Protein 9JS5 (pdb70)

Foldseek 3Di:
DVDQDPLNVLVVVCVVVVHDSVVSCCVVVVVVVVQVVQAVVQHWDFDPPGKIKGKDKDAKDDKDWDADPVPRHIDIDHIGHIDIDIDMDGDDCVVPVVD/DDDQDPLNVLVVVCVVVVHDSVVSVVVVVVVVVVCVVCQVVQHWDFDPPGKIKGKDWDDKAAKDWDADPVPRHIDIDHTGHTDIDIDMDGDPSRVPPVD

Radius of gyration: 20.98 Å; Cα contacts (8 Å, |Δi|>4): 347; chains: 2; bounding box: 44×39×64 Å

Solvent-accessible surface area: 12589 Å² total; per-residue (Å²): 174,93,24,14,56,81,86,86,0,6,51,79,0,12,66,92,34,152,46,118,74,64,33,0,57,121,0,1,74,11,3,64,155,26,0,61,74,1,3,114,129,106,20,54,0,32,0,2,0,0,0,49,0,24,27,58,70,35,159,61,108,101,60,154,148,26,122,52,137,99,88,43,95,86,89,112,102,179,62,106,102,113,75,118,18,16,100,27,124,26,32,154,51,0,123,43,3,49,131,208,115,48,12,66,61,96,76,0,20,44,59,0,10,77,84,11,161,41,119,78,59,38,0,51,148,0,1,62,5,2,56,130,27,0,49,81,2,1,106,125,106,42,55,0,34,2,9,12,4,0,46,0,18,32,53,83,31,170,64,123,102,51,180,110,17,110,42,138,94,98,46,94,83,80,90,104,171,63,80,96,104,67,116,20,14,101,27,107,37,38,138,82,0,99,56,4,46,160

Sequence (198 aa):
KPTITKQELYSLVAADTQLNKALIERIFTSQQKIIQNALKHNQEVIIPPGIKFTVVTVKAKPARQGHNPATGEPIQIKAKPEHKAVKIRALKPVHDMLNKPTITKQELYSLVAADTQLNKALIERIFTSQQKIIQNALKHNQEVIIPPGIKFTVVTVKAKPARQGHNPATGEPIQIKAKPEHKAVKIRALKPVHDMLN

B-factor: mean 40.7, std 13.5, range [23.06, 99.51]

InterPro domains:
  IPR000119 Histone-like DNA-binding protein [PF00216] (10-104)
  IPR000119 Histone-like DNA-binding protein [PTHR33175] (8-102)
  IPR000119 Histone-like DNA-binding protein [SM00411] (9-101)
  IPR010992 Integration host factor (IHF)-like DNA-binding domain superfamily [G3DSA:4.10.520.10] (3-104)
  IPR010992 Integration host factor (IHF)-like DNA-binding domain superfamily [SSF47729] (9-104)
  IPR020816 Histone-like DNA-binding protein, conserved site [PS00045] (57-76)

Organism: African swine fever virus (strain Badajoz 1971 Vero-adapted) (NCBI:txid10498)

Structure (mmCIF, N/CA/C/O backbone):
data_9JS5
#
_entry.id   9JS5
#
_cell.length_a   55.648
_cell.length_b   55.648
_cell.length_c   152.345
_cell.angle_alpha   90.000
_cell.angle_beta   90.000
_cell.angle_gamma   120.000
#
_symmetry.space_group_name_H-M   'P 32 2 1'
#
loop_
_entity.id
_entity.type
_entity.pdbx_description
1 polymer 'Viral histone-like protein'
2 non-polymer 1,2-ETHANEDIOL
3 non-polymer 'SULFATE ION'
4 water water
#
loop_
_atom_site.group_PDB
_atom_site.id
_atom_site.type_symbol
_atom_site.label_atom_id
_atom_site.label_alt_id
_atom_site.label_comp_id
_atom_site.label_asym_id
_atom_site.label_entity_id
_atom_site.label_seq_id
_atom_site.pdbx_PDB_ins_code
_atom_site.Cartn_x
_atom_site.Cartn_y
_atom_site.Cartn_z
_atom_site.occupancy
_atom_site.B_iso_or_equiv
_atom_site.auth_seq_id
_atom_site.auth_comp_id
_atom_site.auth_asym_id
_atom_site.auth_atom_id
_atom_site.pdbx_PDB_model_num
ATOM 1 N N . LYS A 1 6 ? 2.84265 -8.21954 2.65984 1.000 89.59939 12 LYS A N 1
ATOM 2 C CA . LYS A 1 6 ? 2.58435 -7.58433 1.36700 1.000 88.78667 12 LYS A CA 1
ATOM 3 C C . LYS A 1 6 ? 3.89896 -7.29521 0.64729 1.000 95.23904 12 LYS A C 1
ATOM 4 O O . LYS A 1 6 ? 4.92636 -7.09872 1.30073 1.000 98.10472 12 LYS A O 1
ATOM 10 N N . PRO A 1 7 ? 3.86780 -7.28344 -0.68832 1.000 56.20618 13 PRO A N 1
ATOM 11 C CA . PRO A 1 7 ? 5.09185 -6.98931 -1.44950 1.000 63.84299 13 PRO A CA 1
ATOM 12 C C . PRO A 1 7 ? 5.81226 -5.70164 -1.06599 1.000 69.76487 13 PRO A C 1
ATOM 13 O O . PRO A 1 7 ? 7.03869 -5.64572 -1.24059 1.000 67.80873 13 PRO A O 1
ATOM 17 N N . THR A 1 8 ? 5.12862 -4.66649 -0.56578 1.000 49.27703 14 THR A N 1
ATOM 18 C CA . THR A 1 8 ? 5.78556 -3.39252 -0.26750 1.000 36.05218 14 THR A CA 1
ATOM 19 C C . THR A 1 8 ? 5.53241 -2.94839 1.16473 1.000 35.39097 14 THR A C 1
ATOM 20 O O . THR A 1 8 ? 4.38059 -2.78019 1.57760 1.000 38.95915 14 THR A O 1
ATOM 24 N N . ILE A 1 9 ? 6.61160 -2.71724 1.90518 1.000 32.05477 15 ILE A N 1
ATOM 25 C CA . ILE A 1 9 ? 6.53236 -2.13061 3.23739 1.000 30.20691 15 ILE A CA 1
ATOM 26 C C . ILE A 1 9 ? 6.54006 -0.61534 3.07979 1.000 37.54164 15 ILE A C 1
ATOM 27 O O . ILE A 1 9 ? 7.53899 -0.03752 2.64907 1.000 30.61387 15 ILE A O 1
ATOM 32 N N . THR A 1 10 ? 5.41322 0.02067 3.40170 1.000 29.28673 16 THR A N 1
ATOM 33 C CA . THR A 1 10 ? 5.32421 1.47277 3.34326 1.000 26.87776 16 THR A CA 1
ATOM 34 C C . THR A 1 10 ? 6.10138 2.09254 4.49776 1.000 28.80979 16 THR A C 1
ATOM 35 O O . THR A 1 10 ? 6.45245 1.42586 5.47709 1.000 29.91587 16 THR A O 1
ATOM 39 N N . LYS A 1 11 ? 6.35616 3.40340 4.38344 1.000 30.86555 17 LYS A N 1
ATOM 40 C CA . LYS A 1 11 ? 6.97994 4.11877 5.49353 1.000 26.21123 17 LYS A CA 1
ATOM 41 C C . LYS A 1 11 ? 6.22221 3.90982 6.79574 1.000 25.68346 17 LYS A C 1
ATOM 42 O O . LYS A 1 11 ? 6.82708 3.60335 7.82320 1.000 29.63302 17 LYS A O 1
ATOM 48 N N . GLN A 1 12 ? 4.89079 4.06397 6.77592 1.000 30.65475 18 GLN A N 1
ATOM 49 C CA . GLN A 1 12 ? 4.11939 3.88311 7.99912 1.000 29.55450 18 GLN A CA 1
ATOM 50 C C . GLN A 1 12 ? 4.23775 2.46561 8.51569 1.000 30.12984 18 GLN A C 1
ATOM 51 O O . GLN A 1 12 ? 4.29776 2.24255 9.72878 1.000 30.65309 18 GLN A O 1
ATOM 57 N N . GLU A 1 13 ? 4.24481 1.48755 7.61020 1.000 31.44601 19 GLU A N 1
ATOM 58 C CA . GLU A 1 13 ? 4.38430 0.10946 8.06003 1.000 29.27799 19 GLU A CA 1
ATOM 59 C C . GLU A 1 13 ? 5.75567 -0.11353 8.67251 1.000 31.14997 19 GLU A C 1
ATOM 60 O O . GLU A 1 13 ? 5.88105 -0.81874 9.68486 1.000 28.83647 19 GLU A O 1
ATOM 66 N N . LEU A 1 14 ? 6.78995 0.50723 8.08272 1.000 27.21439 20 LEU A N 1
ATOM 67 C CA . LEU A 1 14 ? 8.13462 0.43950 8.64733 1.000 27.84429 20 LEU A CA 1
ATOM 68 C C . LEU A 1 14 ? 8.18183 1.02738 10.05652 1.000 28.42616 20 LEU A C 1
ATOM 69 O O . LEU A 1 14 ? 8.78362 0.44180 10.95334 1.000 26.76310 20 LEU A O 1
ATOM 74 N N . TYR A 1 15 ? 7.53478 2.17830 10.27975 1.000 26.92926 21 TYR A N 1
ATOM 75 C CA . TYR A 1 15 ? 7.55017 2.76165 11.61857 1.000 29.24707 21 TYR A CA 1
ATOM 76 C C . TYR A 1 15 ? 6.94977 1.80976 12.64088 1.000 35.88479 21 TYR A C 1
ATOM 77 O O . TYR A 1 15 ? 7.47742 1.67781 13.74962 1.000 29.78478 21 TYR A O 1
ATOM 86 N N . SER A 1 16 ? 5.85082 1.12544 12.28567 1.000 29.74594 22 SER A N 1
ATOM 87 C CA . SER A 1 16 ? 5.26284 0.16722 13.21926 1.000 28.44964 22 SER A CA 1
ATOM 88 C C . SER A 1 16 ? 6.18726 -1.01334 13.48212 1.000 30.23813 22 SER A C 1
ATOM 89 O O . SER A 1 16 ? 6.27010 -1.50026 14.62033 1.000 31.03032 22 SER A O 1
ATOM 92 N N . LEU A 1 17 ? 6.87566 -1.49987 12.44543 1.000 29.39950 23 LEU A N 1
ATOM 93 C CA . LEU A 1 17 ? 7.78466 -2.62785 12.62543 1.000 27.73125 23 LEU A CA 1
ATOM 94 C C . LEU A 1 17 ? 8.95003 -2.24946 13.53448 1.000 26.23022 23 LEU A C 1
ATOM 95 O O . LEU A 1 17 ? 9.31046 -3.01270 14.44600 1.000 30.65933 23 LEU A O 1
ATOM 100 N N . VAL A 1 18 ? 9.53694 -1.06515 13.30949 1.000 28.35514 24 VAL A N 1
ATOM 101 C CA . VAL A 1 18 ? 10.62843 -0.59110 14.16511 1.000 24.19249 24 VAL A CA 1
ATOM 102 C C . VAL A 1 18 ? 10.14124 -0.37318 15.59410 1.000 27.79348 24 VAL A C 1
ATOM 103 O O . VAL A 1 18 ? 10.82807 -0.72958 16.55879 1.000 26.98134 24 VAL A O 1
ATOM 107 N N . ALA A 1 19 ? 8.95352 0.22243 15.74852 1.000 28.70832 25 ALA A N 1
ATOM 108 C CA . ALA A 1 19 ? 8.38212 0.42385 17.07664 1.000 26.91369 25 ALA A CA 1
ATOM 109 C C . ALA A 1 19 ? 8.25816 -0.88948 17.83855 1.000 29.93282 25 ALA A C 1
ATOM 110 O O . ALA A 1 19 ? 8.61415 -0.96307 19.01718 1.000 28.18434 25 ALA A O 1
ATOM 112 N N . ALA A 1 20 ? 7.74531 -1.93647 17.18925 1.000 28.37199 26 ALA A N 1
ATOM 113 C CA . ALA A 1 20 ? 7.61078 -3.21953 17.86690 1.000 35.55998 26 ALA A CA 1
ATOM 114 C C . ALA A 1 20 ? 8.97410 -3.79346 18.21492 1.000 30.91824 26 ALA A C 1
ATOM 115 O O . ALA A 1 20 ? 9.19463 -4.24726 19.34595 1.000 32.36020 26 ALA A O 1
ATOM 117 N N . ASP A 1 21 ? 9.90061 -3.77143 17.24851 1.000 28.88189 27 ASP A N 1
ATOM 118 C CA . ASP A 1 21 ? 11.21531 -4.36707 17.45395 1.000 30.06002 27 ASP A CA 1
ATOM 119 C C . ASP A 1 21 ? 11.95886 -3.69633 18.59996 1.000 31.43502 27 ASP A C 1
ATOM 120 O O . ASP A 1 21 ? 12.62684 -4.37346 19.39388 1.000 32.58165 27 ASP A O 1
ATOM 125 N N . THR A 1 22 ? 11.86895 -2.36552 18.69415 1.000 27.50123 28 THR A N 1
ATOM 126 C CA . THR A 1 22 ? 12.61310 -1.60615 19.68475 1.000 30.38902 28 THR A CA 1
ATOM 127 C C . THR A 1 22 ? 11.84309 -1.37012 20.97446 1.000 35.27742 28 THR A C 1
ATOM 128 O O . THR A 1 22 ? 12.43406 -0.86113 21.93590 1.000 28.47660 28 THR A O 1
ATOM 132 N N . GLN A 1 23 ? 10.55967 -1.73299 21.02074 1.000 28.57648 29 GLN A N 1
ATOM 133 C CA . GLN A 1 23 ? 9.68338 -1.48113 22.17364 1.000 32.33900 29 GLN A CA 1
ATOM 134 C C . GLN A 1 23 ? 9.64912 0.00647 22.50980 1.000 36.76041 29 GLN A C 1
ATOM 135 O O . GLN A 1 23 ? 9.82118 0.41754 23.65866 1.000 30.94946 29 GLN A O 1
ATOM 141 N N . LEU A 1 24 ? 9.39053 0.80805 21.48208 1.000 27.97627 30 LEU A N 1
ATOM 142 C CA . LEU A 1 24 ? 9.28942 2.26025 21.59824 1.000 27.42235 30 LEU A CA 1
ATOM 143 C C . LEU A 1 24 ? 7.99236 2.72832 20.95920 1.000 28.79028 30 LEU A C 1
ATOM 144 O O . LEU A 1 24 ? 7.43672 2.06038 20.08829 1.000 31.27583 30 LEU A O 1
ATOM 149 N N . ASN A 1 25 ? 7.51407 3.89571 21.39339 1.000 29.92994 31 ASN A N 1
ATOM 150 C CA . ASN A 1 25 ? 6.30241 4.44574 20.78361 1.000 36.27803 31 ASN A CA 1
ATOM 151 C C . ASN A 1 25 ? 6.52011 4.73267 19.29384 1.000 27.75426 31 ASN A C 1
ATOM 152 O O . ASN A 1 25 ? 7.55366 5.27492 18.89508 1.000 31.43301 31 ASN A O 1
ATOM 157 N N . LYS A 1 26 ? 5.50086 4.44056 18.47688 1.000 34.94638 32 LYS A N 1
ATOM 158 C CA . LYS A 1 26 ? 5.60760 4.71536 17.04484 1.000 29.49956 32 LYS A CA 1
ATOM 159 C C . LYS A 1 26 ? 5.81240 6.20878 16.76886 1.000 33.69192 32 LYS A C 1
ATOM 160 O O . LYS A 1 26 ? 6.59569 6.57965 15.89260 1.000 33.87928 32 LYS A O 1
ATOM 166 N N . ALA A 1 27 ? 5.12051 7.08468 17.50388 1.000 34.54935 33 ALA A N 1
ATOM 167 C CA . ALA A 1 27 ? 5.32069 8.52205 17.30223 1.000 31.58554 33 ALA A CA 1
ATOM 168 C C . ALA A 1 27 ? 6.78490 8.91208 17.46539 1.000 30.47582 33 ALA A C 1
ATOM 169 O O . ALA A 1 27 ? 7.29981 9.75496 16.71985 1.000 31.40156 33 ALA A O 1
ATOM 171 N N . LEU A 1 28 ? 7.47392 8.31696 18.44178 1.000 29.07455 34 LEU A N 1
ATOM 172 C CA . LEU A 1 28 ? 8.89414 8.61662 18.62318 1.000 28.81000 34 LEU A CA 1
ATOM 173 C C . LEU A 1 28 ? 9.72140 8.11417 17.44607 1.000 32.22443 34 LEU A C 1
ATOM 174 O O . LEU A 1 28 ? 10.60695 8.82093 16.94891 1.000 29.65205 34 LEU A O 1
ATOM 179 N N . ILE A 1 29 ? 9.45134 6.89101 16.99607 1.000 30.74479 35 ILE A N 1
ATOM 180 C CA . ILE A 1 29 ? 10.14580 6.33733 15.83915 1.000 26.67608 35 ILE A CA 1
ATOM 181 C C . ILE A 1 29 ? 9.95921 7.24547 14.62612 1.000 27.45421 35 ILE A C 1
ATOM 182 O O . ILE A 1 29 ? 10.92264 7.64433 13.95923 1.000 28.62792 35 ILE A O 1
ATOM 187 N N . GLU A 1 30 ? 8.71045 7.58277 14.32264 1.000 31.92485 36 GLU A N 1
ATOM 188 C CA . GLU A 1 30 ? 8.42173 8.52099 13.24077 1.000 33.05125 36 GLU A CA 1
ATOM 189 C C . GLU A 1 30 ? 9.21695 9.80683 13.37790 1.000 35.43491 36 GLU A C 1
ATOM 190 O O . GLU A 1 30 ? 9.80922 10.28811 12.40611 1.000 34.61441 36 GLU A O 1
ATOM 196 N N . ARG A 1 31 ? 9.20558 10.40178 14.57236 1.000 36.35812 37 ARG A N 1
ATOM 197 C CA . ARG A 1 31 ? 9.93004 11.64701 14.79050 1.000 29.81191 37 ARG A CA 1
ATOM 198 C C . ARG A 1 31 ? 11.40342 11.47939 14.44703 1.000 34.92065 37 ARG A C 1
ATOM 199 O O . ARG A 1 31 ? 12.00223 12.34242 13.78698 1.000 35.62178 37 ARG A O 1
ATOM 207 N N . ILE A 1 32 ? 11.99491 10.35395 14.85500 1.000 26.79928 38 ILE A N 1
ATOM 208 C CA . ILE A 1 32 ? 13.42370 10.13724 14.64837 1.000 28.27335 38 ILE A CA 1
ATOM 209 C C . ILE A 1 32 ? 13.74104 10.02907 13.16257 1.000 32.62989 38 ILE A C 1
ATOM 210 O O . ILE A 1 32 ? 14.57709 10.77236 12.62978 1.000 32.59455 38 ILE A O 1
ATOM 215 N N . PHE A 1 33 ? 13.10654 9.07458 12.47480 1.000 36.61228 39 PHE A N 1
ATOM 216 C CA . PHE A 1 33 ? 13.42882 8.88844 11.06308 1.000 36.21004 39 PHE A CA 1
ATOM 217 C C . PHE A 1 33 ? 13.07895 10.12567 10.25096 1.000 30.77148 39 PHE A C 1
ATOM 218 O O . PHE A 1 33 ? 13.74034 10.40794 9.24733 1.000 36.73520 39 PHE A O 1
ATOM 226 N N . THR A 1 34 ? 12.07561 10.89001 10.69934 1.000 33.44506 40 THR A N 1
ATOM 227 C CA . THR A 1 34 ? 11.62799 12.09134 10.00595 1.000 36.10584 40 THR A CA 1
ATOM 228 C C . THR A 1 34 ? 12.54677 13.28683 10.23344 1.000 63.71602 40 THR A C 1
ATOM 229 O O . THR A 1 34 ? 12.66184 14.15183 9.35193 1.000 43.79092 40 THR A O 1
ATOM 233 N N . SER A 1 35 ? 13.18924 13.36885 11.40627 1.000 37.99207 41 SER A N 1
ATOM 234 C CA . SER A 1 35 ? 14.11786 14.45718 11.68590 1.000 29.28112 41 SER A CA 1
ATOM 235 C C . SER A 1 35 ? 15.30156 14.46308 10.72268 1.000 29.10947 41 SER A C 1
ATOM 236 O O . SER A 1 35 ? 16.03521 15.46698 10.63195 1.000 29.69766 41 SER A O 1
ATOM 239 N N . GLN A 1 36 ? 15.51780 13.35392 10.01491 1.000 29.15787 42 GLN A N 1
ATOM 240 C CA . GLN A 1 36 ? 16.60252 13.27146 9.04850 1.000 30.78229 42 GLN A CA 1
ATOM 241 C C . GLN A 1 36 ? 16.37937 14.21694 7.88769 1.000 30.14901 42 GLN A C 1
ATOM 242 O O . GLN A 1 36 ? 17.34215 14.76550 7.34466 1.000 30.23804 42 GLN A O 1
ATOM 248 N N . GLN A 1 37 ? 15.11718 14.38771 7.46395 1.000 28.09446 43 GLN A N 1
ATOM 249 C CA . GLN A 1 37 ? 14.83909 15.18736 6.28244 1.000 30.54209 43 GLN A CA 1
ATOM 250 C C . GLN A 1 37 ? 15.39969 16.59021 6.44333 1.000 35.75019 43 GLN A C 1
ATOM 251 O O . GLN A 1 37 ? 16.04403 17.12298 5.52956 1.000 34.19517 43 GLN A O 1
ATOM 257 N N . LYS A 1 38 ? 15.17573 17.19925 7.60948 1.000 29.94144 44 LYS A N 1
ATOM 258 C CA . LYS A 1 38 ? 15.60364 18.58091 7.79900 1.000 39.52283 44 LYS A CA 1
ATOM 259 C C . LYS A 1 38 ? 17.11597 18.68668 7.70703 1.000 33.83299 44 LYS A C 1
ATOM 260 O O . LYS A 1 38 ? 17.64887 19.60684 7.07555 1.000 33.65681 44 LYS A O 1
ATOM 266 N N . ILE A 1 39 ? 17.81798 17.74029 8.32447 1.000 31.06697 45 ILE A N 1
ATOM 267 C CA . ILE A 1 39 ? 19.27345 17.73119 8.28446 1.000 31.71385 45 ILE A CA 1
ATOM 268 C C . ILE A 1 39 ? 19.76225 17.58841 6.85633 1.000 32.56100 45 ILE A C 1
ATOM 269 O O . ILE A 1 39 ? 20.68225 18.30223 6.42280 1.000 35.36941 45 ILE A O 1
ATOM 274 N N . ILE A 1 40 ? 19.15781 16.66613 6.10031 1.000 26.46425 46 ILE A N 1
ATOM 275 C CA . ILE A 1 40 ? 19.60675 16.41391 4.73188 1.000 29.54627 46 ILE A CA 1
ATOM 276 C C . ILE A 1 40 ? 19.30318 17.59720 3.83093 1.000 29.46003 46 ILE A C 1
ATOM 277 O O . ILE A 1 40 ? 20.16302 18.04421 3.06307 1.000 31.36024 46 ILE A O 1
ATOM 282 N N . GLN A 1 41 ? 18.06263 18.09701 3.87281 1.000 28.47324 47 GLN A N 1
ATOM 283 C CA . GLN A 1 41 ? 17.70988 19.18585 2.96498 1.000 29.63072 47 GLN A CA 1
ATOM 284 C C . GLN A 1 41 ? 18.54674 20.42543 3.24928 1.000 43.11917 47 GLN A C 1
ATOM 285 O O . GLN A 1 41 ? 19.09186 21.03990 2.31732 1.000 37.93401 47 GLN A O 1
ATOM 291 N N . ASN A 1 42 ? 18.66897 20.79934 4.53193 1.000 37.06088 48 ASN A N 1
ATOM 292 C CA . ASN A 1 42 ? 19.51705 21.93336 4.89393 1.000 40.72937 48 ASN A CA 1
ATOM 293 C C . ASN A 1 42 ? 20.95091 21.75237 4.41382 1.000 34.28739 48 ASN A C 1
ATOM 294 O O . ASN A 1 42 ? 21.56723 22.69888 3.92379 1.000 36.40830 48 ASN A O 1
ATOM 299 N N . ALA A 1 43 ? 21.51868 20.55470 4.58941 1.000 34.95024 49 ALA A N 1
ATOM 300 C CA . ALA A 1 43 ? 22.90104 20.33953 4.17401 1.000 30.51341 49 ALA A CA 1
ATOM 301 C C . ALA A 1 43 ? 23.05572 20.46580 2.66248 1.000 36.67539 49 ALA A C 1
ATOM 302 O O . ALA A 1 43 ? 23.98149 21.13683 2.17500 1.000 36.68102 49 ALA A O 1
ATOM 304 N N . LEU A 1 44 ? 22.15328 19.84134 1.90073 1.000 28.28625 50 LEU A N 1
ATOM 305 C CA . LEU A 1 44 ? 22.31122 19.83380 0.45021 1.000 31.61566 50 LEU A CA 1
ATOM 306 C C . LEU A 1 44 ? 22.14537 21.22533 -0.13722 1.000 50.02879 50 LEU A C 1
ATOM 307 O O . LEU A 1 44 ? 22.73291 21.52805 -1.18039 1.000 35.86489 50 LEU A O 1
ATOM 312 N N . LYS A 1 45 ? 21.33061 22.06427 0.49334 1.000 36.88152 51 LYS A N 1
ATOM 313 C CA . LYS A 1 45 ? 21.15625 23.43046 0.01481 1.000 33.28491 51 LYS A CA 1
ATOM 314 C C . LYS A 1 45 ? 22.42409 24.24848 0.15690 1.000 40.13263 51 LYS A C 1
ATOM 315 O O . LYS A 1 45 ? 22.56930 25.27627 -0.52094 1.000 43.49383 51 LYS A O 1
ATOM 321 N N . HIS A 1 46 ? 23.33838 23.82683 1.02969 1.000 39.70065 52 HIS A N 1
ATOM 322 C CA . HIS A 1 46 ? 24.64065 24.46012 1.19486 1.000 51.34025 52 HIS A CA 1
ATOM 323 C C . HIS A 1 46 ? 25.75851 23.65890 0.53665 1.000 43.93908 52 HIS A C 1
ATOM 324 O O . HIS A 1 46 ? 26.93200 23.86776 0.86684 1.000 49.51829 52 HIS A O 1
ATOM 331 N N . ASN A 1 47 ? 25.41269 22.75966 -0.39577 1.000 36.23349 53 ASN A N 1
ATOM 332 C CA . ASN A 1 47 ? 26.36727 21.85692 -1.05507 1.000 34.65002 53 ASN A CA 1
ATOM 333 C C . ASN A 1 47 ? 27.19814 21.07977 -0.04336 1.000 43.36703 53 ASN A C 1
ATOM 334 O O . ASN A 1 47 ? 28.40547 20.87158 -0.21096 1.000 38.22926 53 ASN A O 1
ATOM 339 N N . GLN A 1 48 ? 26.53709 20.62320 1.01049 1.000 37.50368 54 GLN A N 1
ATOM 340 C CA . GLN A 1 48 ? 27.14020 19.73801 1.99838 1.000 32.64288 54 GLN A CA 1
ATOM 341 C C . GLN A 1 48 ? 26.53287 18.35429 1.81870 1.000 32.04373 54 GLN A C 1
ATOM 342 O O . GLN A 1 48 ? 25.31007 18.19974 1.90385 1.000 32.16442 54 GLN A O 1
ATOM 348 N N . GLU A 1 49 ? 27.37999 17.36104 1.56220 1.000 30.49072 55 GLU A N 1
ATOM 349 C CA . GLU A 1 49 ? 26.90622 15.99634 1.37133 1.000 30.43414 55 GLU A CA 1
ATOM 350 C C . GLU A 1 49 ? 26.54650 15.36305 2.71197 1.000 32.45153 55 GLU A C 1
ATOM 351 O O . GLU A 1 49 ? 26.96693 15.82680 3.78087 1.000 30.57918 55 GLU A O 1
ATOM 357 N N . VAL A 1 50 ? 25.76571 14.28030 2.64669 1.000 26.81023 56 VAL A N 1
ATOM 358 C CA . VAL A 1 50 ? 25.20521 13.62860 3.83114 1.000 25.03317 56 VAL A CA 1
ATOM 359 C C . VAL A 1 50 ? 25.17733 12.12344 3.61227 1.000 24.83090 56 VAL A C 1
ATOM 360 O O . VAL A 1 50 ? 24.70530 11.65338 2.57511 1.000 30.59539 56 VAL A O 1
ATOM 364 N N . ILE A 1 51 ? 25.63061 11.36959 4.61277 1.000 24.31078 57 ILE A N 1
ATOM 365 C CA . ILE A 1 51 ? 25.51702 9.90379 4.64572 1.000 24.85004 57 ILE A CA 1
ATOM 366 C C . ILE A 1 51 ? 24.53459 9.52633 5.74868 1.000 27.83296 57 ILE A C 1
ATOM 367 O O . ILE A 1 51 ? 24.68937 9.95563 6.89775 1.000 29.21088 57 ILE A O 1
ATOM 372 N N . ILE A 1 52 ? 23.50952 8.74694 5.40476 1.000 26.08878 58 ILE A N 1
ATOM 373 C CA . ILE A 1 52 ? 22.52662 8.34342 6.41606 1.000 23.58318 58 ILE A CA 1
ATOM 374 C C . ILE A 1 52 ? 22.48722 6.82172 6.48358 1.000 28.11430 58 ILE A C 1
ATOM 375 O O . ILE A 1 52 ? 22.81946 6.15119 5.49391 1.000 29.96208 58 ILE A O 1
ATOM 380 N N . PRO A 1 53 ? 22.13602 6.23271 7.62764 1.000 28.67375 59 PRO A N 1
ATOM 381 C CA . PRO A 1 53 ? 21.85189 4.80370 7.64143 1.000 28.78047 59 PRO A CA 1
ATOM 382 C C . PRO A 1 53 ? 20.69054 4.50768 6.71635 1.000 27.25704 59 PRO A C 1
ATOM 383 O O . PRO A 1 53 ? 19.79987 5.35648 6.53161 1.000 33.29561 59 PRO A O 1
ATOM 387 N N . PRO A 1 54 ? 20.61679 3.29852 6.15896 1.000 30.36963 60 PRO A N 1
ATOM 388 C CA . PRO A 1 54 ? 21.50527 2.14443 6.37738 1.000 32.64989 60 PRO A CA 1
ATOM 389 C C . PRO A 1 54 ? 22.76627 2.19669 5.52083 1.000 45.50829 60 PRO A C 1
ATOM 390 O O . PRO A 1 54 ? 23.50383 1.21233 5.43723 1.000 39.40996 60 PRO A O 1
ATOM 394 N N . GLY A 1 55 ? 23.04741 3.34134 4.90200 1.000 30.15279 61 GLY A N 1
ATOM 395 C CA . GLY A 1 55 ? 24.26186 3.51349 4.11152 1.000 26.59750 61 GLY A CA 1
ATOM 396 C C . GLY A 1 55 ? 23.94301 4.07451 2.74669 1.000 30.21691 61 GLY A C 1
ATOM 397 O O . GLY A 1 55 ? 24.06371 3.38797 1.72759 1.000 35.94943 61 GLY A O 1
ATOM 398 N N . ILE A 1 56 ? 23.50146 5.33188 2.72487 1.000 29.25101 62 ILE A N 1
ATOM 399 C CA . ILE A 1 56 ? 23.10218 6.02348 1.50799 1.000 26.00013 62 ILE A CA 1
ATOM 400 C C . ILE A 1 56 ? 23.77182 7.38487 1.52397 1.000 29.42712 62 ILE A C 1
ATOM 401 O O . ILE A 1 56 ? 23.69958 8.09930 2.53623 1.000 29.15394 62 ILE A O 1
ATOM 406 N N . LYS A 1 57 ? 24.42760 7.74350 0.42639 1.000 25.13575 63 LYS A N 1
ATOM 407 C CA . LYS A 1 57 ? 25.09417 9.03997 0.34472 1.000 24.16593 63 LYS A CA 1
ATOM 408 C C . LYS A 1 57 ? 24.32737 9.98718 -0.56493 1.000 34.14095 63 LYS A C 1
ATOM 409 O O . LYS A 1 57 ? 24.07488 9.65969 -1.73147 1.000 27.02650 63 LYS A O 1
ATOM 415 N N . PHE A 1 58 ? 23.99474 11.16891 -0.03401 1.000 26.82763 64 PHE A N 1
ATOM 416 C CA . PHE A 1 58 ? 23.35145 12.24074 -0.78200 1.000 26.13971 64 PHE A CA 1
ATOM 417 C C . PHE A 1 58 ? 24.41396 13.23277 -1.24068 1.000 29.79252 64 PHE A C 1
ATOM 418 O O . PHE A 1 58 ? 25.18804 13.73699 -0.41492 1.000 32.85909 64 PHE A O 1
ATOM 426 N N . THR A 1 59 ? 24.44043 13.53450 -2.53756 1.000 28.49559 65 THR A N 1
ATOM 427 C CA . THR A 1 59 ? 25.30497 14.57367 -3.07660 1.000 29.87291 65 THR A CA 1
ATOM 428 C C . THR A 1 59 ? 24.50368 15.47951 -4.00009 1.000 32.95304 65 THR A C 1
ATOM 429 O O . THR A 1 59 ? 23.34770 15.20769 -4.34029 1.000 30.96992 65 THR A O 1
ATOM 433 N N . VAL A 1 60 ? 25.13753 16.58452 -4.39071 1.000 34.24321 66 VAL A N 1
ATOM 434 C CA . VAL A 1 60 ? 24.56245 17.54922 -5.32284 1.000 30.89620 66 VAL A CA 1
ATOM 435 C C . VAL A 1 60 ? 25.37965 17.52207 -6.60264 1.000 38.00547 66 VAL A C 1
ATOM 436 O O . VAL A 1 60 ? 26.61726 17.60859 -6.56362 1.000 35.50196 66 VAL A O 1
ATOM 440 N N . VAL A 1 61 ? 24.69488 17.42110 -7.73254 1.000 28.43057 67 VAL A N 1
ATOM 441 C CA . VAL A 1 61 ? 25.37721 17.39313 -9.01959 1.000 35.18086 67 VAL A CA 1
ATOM 442 C C . VAL A 1 61 ? 24.82218 18.50295 -9.88908 1.000 37.78700 67 VAL A C 1
ATOM 443 O O . VAL A 1 61 ? 23.68623 18.95431 -9.70183 1.000 38.86136 67 VAL A O 1
ATOM 447 N N . THR A 1 62 ? 25.63665 18.93644 -10.85322 1.000 36.59436 68 THR A N 1
ATOM 448 C CA . THR A 1 62 ? 25.22428 19.95243 -11.81135 1.000 35.30689 68 THR A CA 1
ATOM 449 C C . THR A 1 62 ? 24.68090 19.25859 -13.05109 1.000 57.22562 68 THR A C 1
ATOM 450 O O . THR A 1 62 ? 25.33526 18.36399 -13.59917 1.000 45.50903 68 THR A O 1
ATOM 454 N N . VAL A 1 63 ? 23.47417 19.64323 -13.46136 1.000 36.27738 69 VAL A N 1
ATOM 455 C CA . VAL A 1 63 ? 22.87479 19.18310 -14.70763 1.000 45.74713 69 VAL A CA 1
ATOM 456 C C . VAL A 1 63 ? 23.13088 20.24988 -15.75817 1.000 37.45207 69 VAL A C 1
ATOM 457 O O . VAL A 1 63 ? 22.77394 21.41698 -15.55576 1.000 38.48059 69 VAL A O 1
ATOM 461 N N . LYS A 1 64 ? 23.74060 19.86236 -16.87621 1.000 45.46897 70 LYS A N 1
ATOM 462 C CA . LYS A 1 64 ? 24.03847 20.84238 -17.90732 1.000 47.34373 70 LYS A CA 1
ATOM 463 C C . LYS A 1 64 ? 22.75948 21.32279 -18.58689 1.000 62.24998 70 LYS A C 1
ATOM 464 O O . LYS A 1 64 ? 21.74980 20.60744 -18.65780 1.000 43.56072 70 LYS A O 1
ATOM 470 N N . ALA A 1 65 ? 22.80738 22.56396 -19.07327 1.000 43.74874 71 ALA A N 1
ATOM 471 C CA . ALA A 1 65 ? 21.64278 23.15777 -19.71030 1.000 46.61996 71 ALA A CA 1
ATOM 472 C C . ALA A 1 65 ? 21.30472 22.39979 -20.98229 1.000 51.44266 71 ALA A C 1
ATOM 473 O O . ALA A 1 65 ? 22.17473 21.83240 -21.65292 1.000 45.36272 71 ALA A O 1
ATOM 475 N N . LYS A 1 66 ? 20.01813 22.37860 -21.29278 1.000 41.97198 72 LYS A N 1
ATOM 476 C CA . LYS A 1 66 ? 19.51208 21.78198 -22.50633 1.000 43.30489 72 LYS A CA 1
ATOM 477 C C . LYS A 1 66 ? 18.90904 22.89565 -23.33907 1.000 40.07715 72 LYS A C 1
ATOM 478 O O . LYS A 1 66 ? 18.00254 23.59716 -22.86707 1.000 44.23585 72 LYS A O 1
ATOM 484 N N . PRO A 1 67 ? 19.38828 23.12193 -24.55202 1.000 46.17993 73 PRO A N 1
ATOM 485 C CA . PRO A 1 67 ? 18.88876 24.25170 -25.32909 1.000 43.96311 73 PRO A CA 1
ATOM 486 C C . PRO A 1 67 ? 17.46978 24.02301 -25.82266 1.000 55.96157 73 PRO A C 1
ATOM 487 O O . PRO A 1 67 ? 16.99139 22.89045 -25.93414 1.000 34.86835 73 PRO A O 1
ATOM 491 N N . ALA A 1 68 ? 16.79363 25.13147 -26.11031 1.000 37.53683 74 ALA A N 1
ATOM 492 C CA . ALA A 1 68 ? 15.49601 25.07206 -26.76186 1.000 38.89926 74 ALA A CA 1
ATOM 493 C C . ALA A 1 68 ? 15.61731 24.37548 -28.11286 1.000 40.68656 74 ALA A C 1
ATOM 494 O O . ALA A 1 68 ? 16.65422 24.44021 -28.77752 1.000 39.37543 74 ALA A O 1
ATOM 496 N N . ARG A 1 69 ? 14.54933 23.68564 -28.51725 1.000 35.48019 75 ARG A N 1
ATOM 497 C CA . ARG A 1 69 ? 14.49911 23.05529 -29.82750 1.000 32.20381 75 ARG A CA 1
ATOM 498 C C . ARG A 1 69 ? 13.15850 23.31544 -30.48624 1.000 31.69450 75 ARG A C 1
ATOM 499 O O . ARG A 1 69 ? 12.13859 23.48124 -29.81364 1.000 38.38826 75 ARG A O 1
ATOM 507 N N . GLN A 1 70 ? 13.17488 23.31726 -31.81300 1.000 36.54851 76 GLN A N 1
ATOM 508 C CA . GLN A 1 70 ? 11.97505 23.39127 -32.62715 1.000 34.00130 76 GLN A CA 1
ATOM 509 C C . GLN A 1 70 ? 11.90381 22.12516 -33.46474 1.000 52.40251 76 GLN A C 1
ATOM 510 O O . GLN A 1 70 ? 12.92853 21.63041 -33.95296 1.000 42.49170 76 GLN A O 1
ATOM 516 N N . GLY A 1 71 ? 10.70232 21.59125 -33.61418 1.000 51.02544 77 GLY A N 1
ATOM 517 C CA . GLY A 1 71 ? 10.51220 20.46661 -34.50365 1.000 45.38262 77 GLY A CA 1
ATOM 518 C C . GLY A 1 71 ? 9.15322 20.52669 -35.15993 1.000 39.16307 77 GLY A C 1
ATOM 519 O O . GLY A 1 71 ? 8.53412 21.59553 -35.22625 1.000 38.54029 77 GLY A O 1
ATOM 520 N N . HIS A 1 72 ? 8.69132 19.38845 -35.66769 1.000 35.09447 78 HIS A N 1
ATOM 521 C CA . HIS A 1 72 ? 7.40677 19.30108 -36.34862 1.000 32.71330 78 HIS A CA 1
ATOM 522 C C . HIS A 1 72 ? 6.75721 17.96874 -36.03242 1.000 42.55109 78 HIS A C 1
ATOM 523 O O . HIS A 1 72 ? 7.43060 16.93964 -35.96179 1.000 36.41283 78 HIS A O 1
ATOM 530 N N . ASN A 1 73 ? 5.45127 17.99883 -35.83210 1.000 33.42261 79 ASN A N 1
ATOM 531 C CA . ASN A 1 73 ? 4.66952 16.77803 -35.83803 1.000 28.80031 79 ASN A CA 1
ATOM 532 C C . ASN A 1 73 ? 4.78356 16.12210 -37.20917 1.000 29.64986 79 ASN A C 1
ATOM 533 O O . ASN A 1 73 ? 4.39925 16.73984 -38.21098 1.000 34.00609 79 ASN A O 1
ATOM 538 N N . PRO A 1 74 ? 5.29076 14.88867 -37.30302 1.000 39.95141 80 PRO A N 1
ATOM 539 C CA . PRO A 1 74 ? 5.55121 14.31159 -38.63268 1.000 38.47714 80 PRO A CA 1
ATOM 540 C C . PRO A 1 74 ? 4.28405 14.03780 -39.42932 1.000 42.14805 80 PRO A C 1
ATOM 541 O O . PRO A 1 74 ? 4.31903 14.09674 -40.66722 1.000 42.25866 80 PRO A O 1
ATOM 545 N N . ALA A 1 75 ? 3.16879 13.76600 -38.75333 1.000 34.29678 81 ALA A N 1
ATOM 546 C CA . ALA A 1 75 ? 1.91623 13.40755 -39.42199 1.000 37.31994 81 ALA A CA 1
ATOM 547 C C . ALA A 1 75 ? 1.13756 14.63311 -39.88255 1.000 34.20433 81 ALA A C 1
ATOM 548 O O . ALA A 1 75 ? 0.50321 14.60763 -40.94063 1.000 32.29909 81 ALA A O 1
ATOM 550 N N . THR A 1 76 ? 1.14991 15.70278 -39.08998 1.000 37.55516 82 THR A N 1
ATOM 551 C CA . THR A 1 76 ? 0.40473 16.92074 -39.40015 1.000 32.54565 82 THR A CA 1
ATOM 552 C C . THR A 1 76 ? 1.27086 18.06702 -39.90414 1.000 40.14350 82 THR A C 1
ATOM 553 O O . THR A 1 76 ? 0.72963 19.04300 -40.44398 1.000 34.72130 82 THR A O 1
ATOM 557 N N . GLY A 1 77 ? 2.58841 17.99188 -39.73631 1.000 35.85842 83 GLY A N 1
ATOM 558 C CA . GLY A 1 77 ? 3.45311 19.07496 -40.14233 1.000 42.63164 83 GLY A CA 1
ATOM 559 C C . GLY A 1 77 ? 3.46960 20.27260 -39.22067 1.000 43.11063 83 GLY A C 1
ATOM 560 O O . GLY A 1 77 ? 4.23167 21.20851 -39.46653 1.000 42.07492 83 GLY A O 1
ATOM 561 N N . GLU A 1 78 ? 2.69424 20.27076 -38.15443 1.000 36.14853 84 GLU A N 1
ATOM 562 C CA . GLU A 1 78 ? 2.65632 21.51612 -37.39537 1.000 48.07669 84 GLU A CA 1
ATOM 563 C C . GLU A 1 78 ? 3.85443 21.63531 -36.44654 1.000 35.21322 84 GLU A C 1
ATOM 564 O O . GLU A 1 78 ? 4.33845 20.63561 -35.89503 1.000 33.46102 84 GLU A O 1
ATOM 570 N N . PRO A 1 79 ? 4.37129 22.84854 -36.27098 1.000 38.38326 85 PRO A N 1
ATOM 571 C CA . PRO A 1 79 ? 5.56314 23.03322 -35.43819 1.000 36.60808 85 PRO A CA 1
ATOM 572 C C . PRO A 1 79 ? 5.28528 22.70915 -33.98120 1.000 50.50675 85 PRO A C 1
ATOM 573 O O . PRO A 1 79 ? 4.17626 22.89783 -33.46413 1.000 39.20172 85 PRO A O 1
ATOM 577 N N . ILE A 1 80 ? 6.31458 22.19185 -33.32524 1.000 41.51525 86 ILE A N 1
ATOM 578 C CA . ILE A 1 80 ? 6.30333 21.99417 -31.88367 1.000 44.27399 86 ILE A CA 1
ATOM 579 C C . ILE A 1 80 ? 7.60564 22.55254 -31.33736 1.000 36.63436 86 ILE A C 1
ATOM 580 O O . ILE A 1 80 ? 8.61249 22.64444 -32.04755 1.000 40.57187 86 ILE A O 1
ATOM 585 N N . GLN A 1 81 ? 7.57885 22.94363 -30.07044 1.000 33.98883 87 GLN A N 1
ATOM 586 C CA . GLN A 1 81 ? 8.71470 23.61672 -29.44933 1.000 34.55590 87 GLN A CA 1
ATOM 587 C C . GLN A 1 81 ? 8.99030 23.01960 -28.08192 1.000 44.99716 87 GLN A C 1
ATOM 588 O O . GLN A 1 81 ? 8.06381 22.58333 -27.38722 1.000 36.50755 87 GLN A O 1
ATOM 594 N N . ILE A 1 82 ? 10.26946 22.99663 -27.71148 1.000 39.48525 88 ILE A N 1
ATOM 595 C CA . ILE A 1 82 ? 10.73024 22.64348 -26.36983 1.000 42.36506 88 ILE A CA 1
ATOM 596 C C . ILE A 1 82 ? 11.46594 23.85828 -25.82987 1.000 37.72416 88 ILE A C 1
ATOM 597 O O . ILE A 1 82 ? 12.41588 24.33263 -26.46502 1.000 47.21011 88 ILE A O 1
ATOM 602 N N . LYS A 1 83 ? 11.03957 24.36697 -24.67628 1.000 40.92110 89 LYS A N 1
ATOM 603 C CA . LYS A 1 83 ? 11.74628 25.49232 -24.07497 1.000 42.40396 89 LYS A CA 1
ATOM 604 C C . LYS A 1 83 ? 13.11111 25.04854 -23.57012 1.000 39.37228 89 LYS A C 1
ATOM 605 O O . LYS A 1 83 ? 13.32837 23.87824 -23.23914 1.000 41.06789 89 LYS A O 1
ATOM 611 N N . ALA A 1 84 ? 14.03562 26.00064 -23.51836 1.000 39.48782 90 ALA A N 1
ATOM 612 C CA . ALA A 1 84 ? 15.34235 25.73615 -22.94518 1.000 43.17701 90 ALA A CA 1
ATOM 613 C C . ALA A 1 84 ? 15.20323 25.36616 -21.47527 1.000 38.97787 90 ALA A C 1
ATOM 614 O O . ALA A 1 84 ? 14.34735 25.89022 -20.75686 1.000 53.62303 90 ALA A O 1
ATOM 616 N N . LYS A 1 85 ? 16.04564 24.44419 -21.03460 1.000 39.18740 91 LYS A N 1
ATOM 617 C CA . LYS A 1 85 ? 16.08563 24.04898 -19.63378 1.000 43.02365 91 LYS A CA 1
ATOM 618 C C . LYS A 1 85 ? 17.43471 24.48746 -19.07387 1.000 49.50325 91 LYS A C 1
ATOM 619 O O . LYS A 1 85 ? 18.46541 23.87288 -19.38763 1.000 45.17902 91 LYS A O 1
ATOM 625 N N . PRO A 1 86 ? 17.48730 25.55616 -18.27692 1.000 51.18339 92 PRO A N 1
ATOM 626 C CA . PRO A 1 86 ? 18.77869 26.08719 -17.82288 1.000 56.65798 92 PRO A CA 1
ATOM 627 C C . PRO A 1 86 ? 19.52114 25.10164 -16.92929 1.000 52.74969 92 PRO A C 1
ATOM 628 O O . PRO A 1 86 ? 18.93138 24.23328 -16.27991 1.000 42.44240 92 PRO A O 1
ATOM 632 N N . GLU A 1 87 ? 20.84390 25.24505 -16.89133 1.000 41.94652 93 GLU A N 1
ATOM 633 C CA . GLU A 1 87 ? 21.61596 24.36108 -16.02838 1.000 49.19435 93 GLU A CA 1
ATOM 634 C C . GLU A 1 87 ? 21.19163 24.57048 -14.57684 1.000 50.73459 93 GLU A C 1
ATOM 635 O O . GLU A 1 87 ? 20.84699 25.68140 -14.16330 1.000 47.52155 93 GLU A O 1
ATOM 641 N N . HIS A 1 88 ? 21.16116 23.48157 -13.81293 1.000 40.41242 94 HIS A N 1
ATOM 642 C CA . HIS A 1 88 ? 20.61576 23.52145 -12.46713 1.000 35.64890 94 HIS A CA 1
ATOM 643 C C . HIS A 1 88 ? 21.31214 22.45965 -11.62761 1.000 36.83791 94 HIS A C 1
ATOM 644 O O . HIS A 1 88 ? 22.00694 21.57891 -12.14599 1.000 38.60897 94 HIS A O 1
ATOM 651 N N . LYS A 1 89 ? 21.11979 22.55790 -10.31999 1.000 38.40911 95 LYS A N 1
ATOM 652 C CA . LYS A 1 89 ? 21.62397 21.56062 -9.38798 1.000 32.64879 95 LYS A CA 1
ATOM 653 C C . LYS A 1 89 ? 20.58211 20.45584 -9.24754 1.000 38.71761 95 LYS A C 1
ATOM 654 O O . LYS A 1 89 ? 19.38034 20.68842 -9.41611 1.000 36.52809 95 LYS A O 1
ATOM 660 N N . ALA A 1 90 ? 21.04560 19.24331 -8.94735 1.000 33.31483 96 ALA A N 1
ATOM 661 C CA . ALA A 1 90 ? 20.14227 18.12528 -8.69670 1.000 31.29465 96 ALA A CA 1
ATOM 662 C C . ALA A 1 90 ? 20.70561 17.25154 -7.58830 1.000 29.81365 96 ALA A C 1
ATOM 663 O O . ALA A 1 90 ? 21.91122 17.24529 -7.33749 1.000 32.18008 96 ALA A O 1
ATOM 665 N N . VAL A 1 91 ? 19.80882 16.53542 -6.90776 1.000 31.22072 97 VAL A N 1
ATOM 666 C CA . VAL A 1 91 ? 20.19299 15.61338 -5.83964 1.000 30.56055 97 VAL A CA 1
ATOM 667 C C . VAL A 1 91 ? 20.52999 14.26326 -6.45190 1.000 37.91806 97 VAL A C 1
ATOM 668 O O . VAL A 1 91 ? 19.81605 13.77330 -7.33325 1.000 34.44602 97 VAL A O 1
ATOM 672 N N . LYS A 1 92 ? 21.62592 13.66825 -5.99564 1.000 33.03439 98 LYS A N 1
ATOM 673 C CA . LYS A 1 92 ? 22.01430 12.31401 -6.36890 1.000 29.65343 98 LYS A CA 1
ATOM 674 C C . LYS A 1 92 ? 22.13230 11.47481 -5.10857 1.000 31.19560 98 LYS A C 1
ATOM 675 O O . LYS A 1 92 ? 22.64940 11.95073 -4.09052 1.000 33.89451 98 LYS A O 1
ATOM 681 N N . ILE A 1 93 ? 21.63668 10.23479 -5.16034 1.000 26.84599 99 ILE A N 1
ATOM 682 C CA . ILE A 1 93 ? 21.84560 9.30423 -4.05516 1.000 27.54069 99 ILE A CA 1
ATOM 683 C C . ILE A 1 93 ? 22.59791 8.09945 -4.58133 1.000 32.47254 99 ILE A C 1
ATOM 684 O O . ILE A 1 93 ? 22.47690 7.71825 -5.75290 1.000 31.76901 99 ILE A O 1
ATOM 689 N N . ARG A 1 94 ? 23.43200 7.53389 -3.71663 1.000 28.14006 100 ARG A N 1
ATOM 690 C CA . ARG A 1 94 ? 24.22173 6.36092 -4.07271 1.000 28.04722 100 ARG A CA 1
ATOM 691 C C . ARG A 1 94 ? 24.21091 5.38583 -2.90365 1.000 30.63872 100 ARG A C 1
ATOM 692 O O . ARG A 1 94 ? 24.41566 5.79149 -1.75699 1.000 29.98428 100 ARG A O 1
ATOM 700 N N . ALA A 1 95 ? 23.97803 4.10641 -3.19243 1.000 28.20004 101 ALA A N 1
ATOM 701 C CA . ALA A 1 95 ? 24.08012 3.07673 -2.16332 1.000 33.24529 101 ALA A CA 1
ATOM 702 C C . ALA A 1 95 ? 25.53336 2.84949 -1.75412 1.000 32.64973 101 ALA A C 1
ATOM 703 O O . ALA A 1 95 ? 26.41956 2.69862 -2.60396 1.000 35.27335 101 ALA A O 1
ATOM 705 N N . LEU A 1 96 ? 25.78688 2.79879 -0.44960 1.000 28.61683 102 LEU A N 1
ATOM 706 C CA . LEU A 1 96 ? 27.11326 2.43103 0.01722 1.000 31.47393 102 LEU A CA 1
ATOM 707 C C . LEU A 1 96 ? 27.17887 0.92633 0.28231 1.000 31.19718 102 LEU A C 1
ATOM 708 O O . LEU A 1 96 ? 26.18724 0.20231 0.16140 1.000 34.76694 102 LEU A O 1
ATOM 713 N N . LYS A 1 97 ? 28.36507 0.44788 0.66983 1.000 32.34040 103 LYS A N 1
ATOM 714 C CA . LYS A 1 97 ? 28.58345 -0.99676 0.74742 1.000 32.88526 103 LYS A CA 1
ATOM 715 C C . LYS A 1 97 ? 27.54944 -1.74288 1.59422 1.000 34.06458 103 LYS A C 1
ATOM 716 O O . LYS A 1 97 ? 27.08091 -2.80267 1.13976 1.000 37.77515 103 LYS A O 1
ATOM 722 N N . PRO A 1 98 ? 27.13084 -1.26686 2.78037 1.000 33.43724 104 PRO A N 1
ATOM 723 C CA . PRO A 1 98 ? 26.14376 -2.04581 3.55617 1.000 38.59931 104 PRO A CA 1
ATOM 724 C C . PRO A 1 98 ? 24.82877 -2.28127 2.83270 1.000 39.77778 104 PRO A C 1
ATOM 725 O O . PRO A 1 98 ? 24.20975 -3.34190 3.00852 1.000 32.98800 104 PRO A O 1
ATOM 729 N N . VAL A 1 99 ? 24.37683 -1.31944 2.03152 1.000 33.53580 105 VAL A N 1
ATOM 730 C CA . VAL A 1 99 ? 23.15151 -1.50250 1.27248 1.000 31.20799 105 VAL A CA 1
ATOM 731 C C . VAL A 1 99 ? 23.40743 -2.38971 0.06861 1.000 33.06800 105 VAL A C 1
ATOM 732 O O . VAL A 1 99 ? 22.61060 -3.28416 -0.25490 1.000 35.03331 105 VAL A O 1
ATOM 736 N N . HIS A 1 100 ? 24.51547 -2.14795 -0.61969 1.000 32.33670 106 HIS A N 1
ATOM 737 C CA . HIS A 1 100 ? 24.89874 -2.99233 -1.73708 1.000 33.49318 106 HIS A CA 1
ATOM 738 C C . HIS A 1 100 ? 24.99452 -4.45565 -1.32703 1.000 37.34378 106 HIS A C 1
ATOM 739 O O . HIS A 1 100 ? 24.64469 -5.34544 -2.10908 1.000 37.90722 106 HIS A O 1
ATOM 746 N N . ASP A 1 101 ? 25.43084 -4.72467 -0.09910 1.000 33.14473 107 ASP A N 1
ATOM 747 C CA . ASP A 1 101 ? 25.64126 -6.08476 0.37743 1.000 33.29875 107 ASP A CA 1
ATOM 748 C C . ASP A 1 101 ? 24.47622 -6.62230 1.19094 1.000 38.76567 107 ASP A C 1
ATOM 749 O O . ASP A 1 101 ? 24.62931 -7.64924 1.86661 1.000 38.59862 107 ASP A O 1
ATOM 754 N N . MET A 1 102 ? 23.31184 -5.97277 1.13588 1.000 32.12516 108 MET A N 1
ATOM 755 C CA . MET A 1 102 ? 22.22923 -6.39257 2.02016 1.000 30.61279 108 MET A CA 1
ATOM 756 C C . MET A 1 102 ? 21.75650 -7.82374 1.75765 1.000 35.39208 108 MET A C 1
ATOM 757 O O . MET A 1 102 ? 21.22242 -8.46425 2.67253 1.000 39.00845 108 MET A O 1
ATOM 762 N N . LEU A 1 103 ? 21.94467 -8.36369 0.55633 1.000 30.79774 109 LEU A N 1
ATOM 763 C CA . LEU A 1 103 ? 21.40117 -9.70242 0.32596 1.000 32.04174 109 LEU A CA 1
ATOM 764 C C . LEU A 1 103 ? 22.32445 -10.82294 0.77520 1.000 44.97595 109 LEU A C 1
ATOM 765 O O . LEU A 1 103 ? 21.94052 -11.99976 0.67771 1.000 38.49982 109 LEU A O 1
ATOM 770 N N . ASN A 1 104 ? 23.50117 -10.49891 1.29467 1.000 37.22860 110 ASN A N 1
ATOM 771 C CA . ASN A 1 104 ? 24.46909 -11.53795 1.65127 1.000 39.47809 110 ASN A CA 1
ATOM 772 C C . ASN A 1 104 ? 24.20618 -12.08221 3.05501 1.000 63.97339 110 ASN A C 1
ATOM 773 O O . ASN A 1 104 ? 23.42366 -11.49741 3.81560 1.000 56.84714 110 ASN A O 1
ATOM 778 N N . LYS B 1 6 ? 31.03525 23.30507 5.28400 1.000 61.58551 12 LYS B N 1
ATOM 779 C CA . LYS B 1 6 ? 31.30685 22.28888 6.29746 1.000 60.36509 12 LYS B CA 1
ATOM 780 C C . LYS B 1 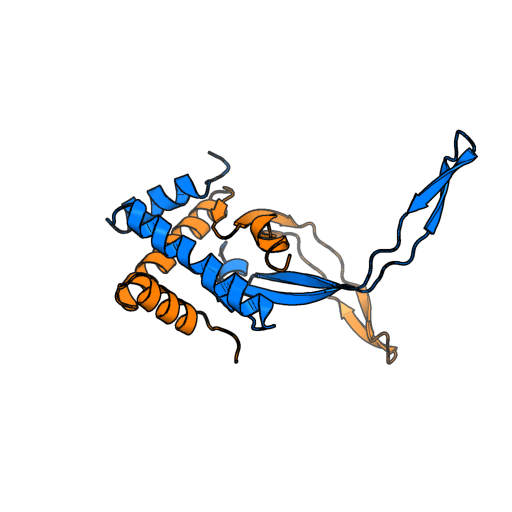6 ? 31.51884 20.89790 5.68638 1.000 40.99582 12 LYS B C 1
ATOM 781 O O . LYS B 1 6 ? 31.03987 20.62006 4.59735 1.000 45.60063 12 LYS B O 1
ATOM 787 N N . PRO B 1 7 ? 32.21659 20.01140 6.39666 1.000 33.24707 13 PRO B N 1
ATOM 788 C CA . PRO B 1 7 ? 32.51618 18.69570 5.82250 1.000 29.55911 13 PRO B CA 1
ATOM 789 C C . PRO B 1 7 ? 31.27545 17.82305 5.72593 1.000 38.50486 13 PRO B C 1
ATOM 790 O O . PRO B 1 7 ? 30.27431 18.05159 6.41142 1.000 36.39683 13 PRO B O 1
ATOM 794 N N . THR B 1 8 ? 31.36377 16.81907 4.84267 1.000 31.98600 14 THR B N 1
ATOM 795 C CA . THR B 1 8 ? 30.30929 15.81126 4.69268 1.000 26.79875 14 THR B CA 1
ATOM 796 C C . THR B 1 8 ? 29.84314 15.28078 6.03589 1.000 29.07838 14 THR B C 1
ATOM 797 O O . THR B 1 8 ? 30.65365 14.93404 6.90125 1.000 27.86227 14 THR B O 1
ATOM 801 N N . ILE B 1 9 ? 28.52408 15.20873 6.19793 1.000 27.47179 15 ILE B N 1
ATOM 802 C CA . ILE B 1 9 ? 27.94391 14.67451 7.42363 1.000 27.02478 15 ILE B CA 1
ATOM 803 C C . ILE B 1 9 ? 28.08806 13.15446 7.38070 1.000 27.72913 15 ILE B C 1
ATOM 804 O O . ILE B 1 9 ? 27.47651 12.48944 6.53872 1.000 29.26873 15 ILE B O 1
ATOM 809 N N . THR B 1 10 ? 28.90134 12.60059 8.27771 1.000 28.97016 16 THR B N 1
ATOM 810 C CA . THR B 1 10 ? 29.08220 11.15774 8.37870 1.000 28.28372 16 THR B CA 1
ATOM 811 C C . THR B 1 10 ? 27.86509 10.51461 9.03540 1.000 25.72211 16 THR B C 1
ATOM 812 O O . THR B 1 10 ? 26.99426 11.18595 9.59460 1.000 27.01851 16 THR B O 1
ATOM 816 N N . LYS B 1 11 ? 27.80314 9.18458 8.97185 1.000 27.96785 17 LYS B N 1
ATOM 817 C CA . LYS B 1 11 ? 26.73868 8.48573 9.68544 1.000 29.10594 17 LYS B CA 1
ATOM 818 C C . LYS B 1 11 ? 26.81714 8.77579 11.18085 1.000 29.35467 17 LYS B C 1
ATOM 819 O O . LYS B 1 11 ? 25.78873 8.96364 11.84350 1.000 27.89539 17 LYS B O 1
ATOM 825 N N . GLN B 1 12 ? 28.03941 8.84314 11.72460 1.000 27.14427 18 GLN B N 1
ATOM 826 C CA . GLN B 1 12 ? 28.21446 9.14321 13.14813 1.000 30.24155 18 GLN B CA 1
ATOM 827 C C . GLN B 1 12 ? 27.71842 10.54647 13.48406 1.000 30.11684 18 GLN B C 1
ATOM 828 O O . GLN B 1 12 ? 27.06666 10.75334 14.51231 1.000 30.03998 18 GLN B O 1
ATOM 834 N N . GLU B 1 13 ? 28.00587 11.52196 12.62356 1.000 27.11563 19 GLU B N 1
ATOM 835 C CA . GLU B 1 13 ? 27.51868 12.87802 12.85236 1.000 24.88341 19 GLU B CA 1
ATOM 836 C C . GLU B 1 13 ? 26.00903 12.94457 12.72751 1.000 29.32370 19 GLU B C 1
ATOM 837 O O . GLU B 1 13 ? 25.34601 13.67616 13.47217 1.000 28.92378 19 GLU B O 1
ATOM 843 N N . LEU B 1 14 ? 25.44606 12.18704 11.78849 1.000 24.43688 20 LEU B N 1
ATOM 844 C CA . LEU B 1 14 ? 23.99389 12.14680 11.66128 1.000 25.80165 20 LEU B CA 1
ATOM 845 C C . LEU B 1 14 ? 23.35236 11.65053 12.94570 1.000 29.71168 20 LEU B C 1
ATOM 846 O O . LEU B 1 14 ? 22.35431 12.22029 13.40749 1.000 26.37383 20 LEU B O 1
ATOM 851 N N . TYR B 1 15 ? 23.90429 10.58057 13.53463 1.000 26.30368 21 TYR B N 1
ATOM 852 C CA . TYR B 1 15 ? 23.37170 10.10662 14.81524 1.000 29.11301 21 TYR B CA 1
ATOM 853 C C . TYR B 1 15 ? 23.37080 11.22848 15.84390 1.000 27.89066 21 TYR B C 1
ATOM 854 O O . TYR B 1 15 ? 22.38239 11.42704 16.56050 1.000 29.77554 21 TYR B O 1
ATOM 863 N N . SER B 1 16 ? 24.49388 11.96393 15.94444 1.000 26.33695 22 SER B N 1
ATOM 864 C CA . SER B 1 16 ? 24.60328 13.03695 16.92936 1.000 26.72435 22 SER B CA 1
ATOM 865 C C . SER B 1 16 ? 23.61061 14.15748 16.65355 1.000 30.49956 22 SER B C 1
ATOM 866 O O . SER B 1 16 ? 23.06881 14.76917 17.59225 1.000 31.85196 22 SER B O 1
ATOM 869 N N . LEU B 1 17 ? 23.38421 14.46411 15.37336 1.000 26.42212 23 LEU B N 1
ATOM 870 C CA . LEU B 1 17 ? 22.47542 15.55545 15.02389 1.000 28.08107 23 LEU B CA 1
ATOM 871 C C . LEU B 1 17 ? 21.02763 15.16475 15.28658 1.000 31.67297 23 LEU B C 1
ATOM 872 O O . LEU B 1 17 ? 20.21720 15.99806 15.73609 1.000 33.13652 23 LEU B O 1
ATOM 877 N N . VAL B 1 18 ? 20.68882 13.90193 15.02112 1.000 30.57269 24 VAL B N 1
ATOM 878 C CA . VAL B 1 18 ? 19.34776 13.40481 15.32629 1.000 29.71617 24 VAL B CA 1
ATOM 879 C C . VAL B 1 18 ? 19.13650 13.30381 16.83316 1.000 30.94412 24 VAL B C 1
ATOM 880 O O . VAL B 1 18 ? 18.06141 13.64801 17.34273 1.000 31.97255 24 VAL B O 1
ATOM 884 N N . ALA B 1 19 ? 20.15023 12.82328 17.56779 1.000 27.68100 25 ALA B N 1
ATOM 885 C CA . ALA B 1 19 ? 20.05304 12.78864 19.02266 1.000 30.85607 25 ALA B CA 1
ATOM 886 C C . ALA B 1 19 ? 19.74531 14.17271 19.57619 1.000 30.68696 25 ALA B C 1
ATOM 887 O O . ALA B 1 19 ? 18.84453 14.33654 20.41770 1.000 31.93760 25 ALA B O 1
ATOM 889 N N . ALA B 1 20 ? 20.46954 15.18517 19.09031 1.000 33.11879 26 ALA B N 1
ATOM 890 C CA . ALA B 1 20 ? 20.27321 16.54270 19.58144 1.000 38.31712 26 ALA B CA 1
ATOM 891 C C . ALA B 1 20 ? 18.88685 17.06473 19.23144 1.000 41.45397 26 ALA B C 1
ATOM 892 O O . ALA B 1 20 ? 18.23396 17.73301 20.04918 1.000 38.08145 26 ALA B O 1
ATOM 894 N N . ASP B 1 21 ? 18.41632 16.76601 18.02184 1.000 36.34600 27 ASP B N 1
ATOM 895 C CA . ASP B 1 21 ? 17.12856 17.28463 17.58595 1.000 43.64960 27 ASP B CA 1
AT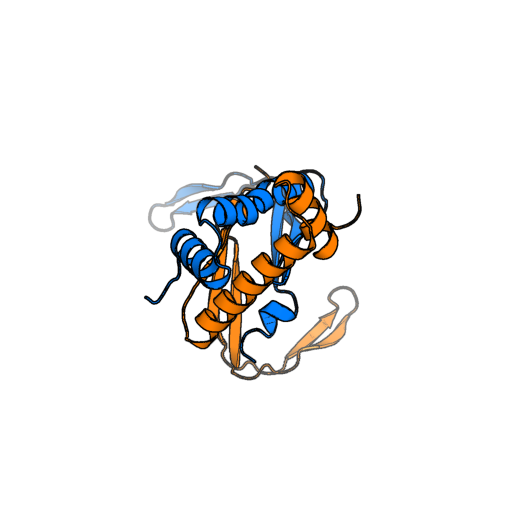OM 896 C C . ASP B 1 21 ? 15.97064 16.62866 18.32954 1.000 54.53715 27 ASP B C 1
ATOM 897 O O . ASP B 1 21 ? 14.93381 17.26985 18.55169 1.000 43.00786 27 ASP B O 1
ATOM 902 N N . THR B 1 22 ? 16.12646 15.36690 18.73462 1.000 34.72210 28 THR B N 1
ATOM 903 C CA . THR B 1 22 ? 15.05780 14.62406 19.38300 1.000 34.95365 28 THR B CA 1
ATOM 904 C C . THR B 1 22 ? 15.24495 14.46954 20.88329 1.000 50.21969 28 THR B C 1
ATOM 905 O O . THR B 1 22 ? 14.39813 13.84344 21.52963 1.000 44.91960 28 THR B O 1
ATOM 909 N N . GLN B 1 23 ? 16.31637 15.02049 21.46245 1.000 33.12444 29 GLN B N 1
ATOM 910 C CA . GLN B 1 23 ? 16.54408 14.93319 22.90467 1.000 38.27488 29 GLN B CA 1
ATOM 911 C C . GLN B 1 23 ? 16.67985 13.49778 23.39152 1.000 46.33044 29 GLN B C 1
ATOM 912 O O . GLN B 1 23 ? 16.28551 13.16902 24.51507 1.000 38.92532 29 GLN B O 1
ATOM 918 N N . LEU B 1 24 ? 17.23717 12.63315 22.55056 1.000 29.84144 30 LEU B N 1
ATOM 919 C CA . LEU B 1 24 ? 17.56319 11.27613 22.94821 1.000 27.89580 30 LEU B CA 1
ATOM 920 C C . LEU B 1 24 ? 19.07505 11.09182 22.93521 1.000 32.14432 30 LEU B C 1
ATOM 921 O O . LEU B 1 24 ? 19.80213 11.84596 22.28125 1.000 33.55213 30 LEU B O 1
ATOM 926 N N . ASN B 1 25 ? 19.54595 10.10378 23.69326 1.000 30.73722 31 ASN B N 1
ATOM 927 C 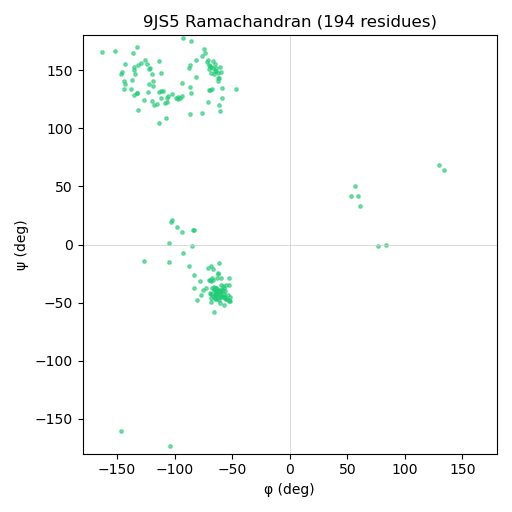CA . ASN B 1 25 ? 20.97010 9.78876 23.69411 1.000 30.83807 31 ASN B CA 1
ATOM 928 C C . ASN B 1 25 ? 21.38012 9.20474 22.34926 1.000 35.08943 31 ASN B C 1
ATOM 929 O O . ASN B 1 25 ? 20.61770 8.47049 21.71086 1.000 29.88159 31 ASN B O 1
ATOM 934 N N . LYS B 1 26 ? 22.62434 9.48698 21.95023 1.000 26.47442 32 LYS B N 1
ATOM 935 C CA . LYS B 1 26 ? 23.13082 8.95840 20.68876 1.000 26.35740 32 LYS B CA 1
ATOM 936 C C . LYS B 1 26 ? 23.07393 7.44096 20.65087 1.000 35.25770 32 LYS B C 1
ATOM 937 O O . LYS B 1 26 ? 22.80255 6.85255 19.59350 1.000 29.54563 32 LYS B O 1
ATOM 943 N N . ALA B 1 27 ? 23.31262 6.78118 21.78987 1.000 31.16828 33 ALA B N 1
ATOM 944 C CA . ALA B 1 27 ? 23.32511 5.31713 21.77586 1.000 41.20033 33 ALA B CA 1
ATOM 945 C C . ALA B 1 27 ? 21.95223 4.75522 21.42392 1.000 34.33932 33 ALA B C 1
ATOM 946 O O . ALA B 1 27 ? 21.84979 3.74175 20.71808 1.000 33.36345 33 ALA B O 1
ATOM 948 N N . LEU B 1 28 ? 20.88649 5.39776 21.91097 1.000 32.54673 34 LEU B N 1
ATOM 949 C CA . LEU B 1 28 ? 19.52917 4.97372 21.58727 1.000 29.06407 34 LEU B CA 1
ATOM 950 C C . LEU B 1 28 ? 19.19926 5.21783 20.11916 1.000 34.84797 34 LEU B C 1
ATOM 951 O O . LEU B 1 28 ? 18.61922 4.35342 19.45114 1.000 37.34946 34 LEU B O 1
ATOM 956 N N . ILE B 1 29 ? 19.53150 6.40333 19.60670 1.000 26.40978 35 ILE B N 1
ATOM 957 C CA . ILE B 1 29 ? 19.35998 6.68644 18.18432 1.000 23.14405 35 ILE B CA 1
ATOM 958 C C . ILE B 1 29 ? 20.02025 5.60009 17.32822 1.000 29.24176 35 ILE B C 1
ATOM 959 O O . ILE B 1 29 ? 19.42989 5.11105 16.36008 1.000 29.18535 35 ILE B O 1
ATOM 964 N N . GLU B 1 30 ? 21.24711 5.20075 17.66846 1.000 29.03901 36 GLU B N 1
ATOM 965 C CA . GLU B 1 30 ? 21.92948 4.18566 16.85630 1.000 25.49187 36 GLU B CA 1
ATOM 966 C C . GLU B 1 30 ? 21.18674 2.85181 16.89381 1.000 32.11729 36 GLU B C 1
ATOM 967 O O . GLU B 1 30 ? 21.06519 2.16612 15.85733 1.000 31.90167 36 GLU B O 1
ATOM 973 N N . ARG B 1 31 ? 20.72408 2.44059 18.08398 1.000 31.37492 37 ARG B N 1
ATOM 974 C CA . ARG B 1 31 ? 19.96419 1.19817 18.18764 1.000 36.27813 37 ARG B CA 1
ATOM 975 C C . ARG B 1 31 ? 18.73179 1.23511 17.29535 1.000 34.56798 37 ARG B C 1
ATOM 976 O O . ARG B 1 31 ? 18.36359 0.22308 16.68229 1.000 34.35671 37 ARG B O 1
ATOM 984 N N . ILE B 1 32 ? 18.06847 2.39189 17.22378 1.000 31.69103 38 ILE B N 1
ATOM 985 C CA . ILE B 1 32 ? 16.86991 2.51569 16.39563 1.000 28.61483 38 ILE B CA 1
ATOM 986 C C . ILE B 1 32 ? 17.20784 2.43591 14.91032 1.000 32.91496 38 ILE B C 1
ATOM 987 O O . ILE B 1 32 ? 16.49250 1.78205 14.13641 1.000 30.43608 38 ILE B O 1
ATOM 992 N N . PHE B 1 33 ? 18.29620 3.09758 14.47481 1.000 26.75164 39 PHE B N 1
ATOM 993 C CA . PHE B 1 33 ? 18.65613 2.98322 13.06259 1.000 23.05944 39 PHE B CA 1
ATOM 994 C C . PHE B 1 33 ? 19.12935 1.58140 12.72605 1.000 25.80817 39 PHE B C 1
ATOM 995 O O . PHE B 1 33 ? 18.91004 1.09311 11.60327 1.000 28.54328 39 PHE B O 1
ATOM 1003 N N . THR B 1 34 ? 19.74852 0.89728 13.68588 1.000 27.02893 40 THR B N 1
ATOM 1004 C CA . THR B 1 34 ? 20.18432 -0.47530 13.42206 1.000 26.81369 40 THR B CA 1
ATOM 1005 C C . THR B 1 34 ? 18.98256 -1.39875 13.27102 1.000 33.59622 40 THR B C 1
ATOM 1006 O O . THR B 1 34 ? 18.94972 -2.24861 12.37076 1.000 30.41317 40 THR B O 1
ATOM 1010 N N . SER B 1 35 ? 17.97628 -1.24169 14.14355 1.000 29.93425 41 SER B N 1
ATOM 1011 C CA . SER B 1 35 ? 16.71863 -1.96364 13.95592 1.000 26.24532 41 SER B CA 1
ATOM 1012 C C . SER B 1 35 ? 16.15784 -1.74111 12.55263 1.000 27.71896 41 SER B C 1
ATOM 1013 O O . SER B 1 35 ? 15.75936 -2.69479 11.87596 1.000 26.35235 41 SER B O 1
ATOM 1016 N N . GLN B 1 36 ? 16.10001 -0.47893 12.10353 1.000 28.76702 42 GLN B N 1
ATOM 1017 C CA . GLN B 1 36 ? 15.58906 -0.19493 10.76329 1.000 28.59428 42 GLN B CA 1
ATOM 1018 C C . GLN B 1 36 ? 16.42620 -0.90189 9.70009 1.000 28.30830 42 GLN B C 1
ATOM 1019 O O . GLN B 1 36 ? 15.87995 -1.48252 8.75257 1.000 27.81506 42 GLN B O 1
ATOM 1025 N N . GLN B 1 37 ? 17.75747 -0.85571 9.83304 1.000 25.72242 43 GLN B N 1
ATOM 1026 C CA . GLN B 1 37 ? 18.61843 -1.53000 8.86599 1.000 24.87577 43 GLN B CA 1
ATOM 1027 C C . GLN B 1 37 ? 18.26809 -3.00495 8.76160 1.000 25.68601 43 GLN B C 1
ATOM 1028 O O . GLN B 1 37 ? 18.17254 -3.55409 7.65383 1.000 29.46121 43 GLN B O 1
ATOM 1034 N N . LYS B 1 38 ? 18.08530 -3.67079 9.90330 1.000 27.61996 44 LYS B N 1
ATOM 1035 C CA . LYS B 1 38 ? 17.84364 -5.10951 9.87842 1.000 29.28142 44 LYS B CA 1
ATOM 1036 C C . LYS B 1 38 ? 16.48321 -5.43283 9.28652 1.000 32.66703 44 LYS B C 1
ATOM 1037 O O . LYS B 1 38 ? 16.32178 -6.48206 8.65318 1.000 27.67130 44 LYS B O 1
ATOM 1043 N N . ILE B 1 39 ? 15.51378 -4.53533 9.46509 1.000 26.45371 45 ILE B N 1
ATOM 1044 C CA . ILE B 1 39 ? 14.16613 -4.75238 8.95965 1.000 28.29745 45 ILE B CA 1
ATOM 1045 C C . ILE B 1 39 ? 14.11835 -4.54375 7.45388 1.000 29.76852 45 ILE B C 1
ATOM 1046 O O . ILE B 1 39 ? 13.43412 -5.28506 6.73228 1.000 29.22455 45 ILE B O 1
ATOM 1051 N N . ILE B 1 40 ? 14.83648 -3.53536 6.94986 1.000 26.79420 46 ILE B N 1
ATOM 1052 C CA . ILE B 1 40 ? 14.98164 -3.37461 5.50630 1.000 24.44222 46 ILE B CA 1
ATOM 1053 C C . ILE B 1 40 ? 15.65279 -4.60398 4.90190 1.000 27.13957 46 ILE B C 1
ATOM 1054 O O . ILE B 1 40 ? 15.18787 -5.16465 3.90269 1.000 30.98532 46 ILE B O 1
ATOM 1059 N N . GLN B 1 41 ? 16.78550 -5.01257 5.47949 1.000 29.38593 47 GLN B N 1
ATOM 1060 C CA . GLN B 1 41 ? 17.52142 -6.15944 4.94873 1.000 24.48545 47 GLN B CA 1
ATOM 1061 C C . GLN B 1 41 ? 16.64687 -7.40022 4.90802 1.000 28.01239 47 GLN B C 1
ATOM 1062 O O . GLN B 1 41 ? 16.65248 -8.15056 3.91904 1.000 29.84994 47 GLN B O 1
ATOM 1068 N N . ASN B 1 42 ? 15.90905 -7.65639 5.98551 1.000 30.87254 48 ASN B N 1
ATOM 1069 C CA . ASN B 1 42 ? 15.06893 -8.85043 6.01632 1.000 31.21968 48 ASN B CA 1
ATOM 1070 C C . ASN B 1 42 ? 13.98603 -8.80088 4.94471 1.000 30.47419 48 ASN B C 1
ATOM 1071 O O . ASN B 1 42 ? 13.69239 -9.81932 4.30402 1.000 32.85420 48 ASN B O 1
ATOM 1076 N N . ALA B 1 43 ? 13.38980 -7.62718 4.72766 1.000 30.45132 49 ALA B N 1
ATOM 1077 C CA . ALA B 1 43 ? 12.37888 -7.48693 3.67927 1.000 31.11478 49 ALA B CA 1
ATOM 1078 C C . ALA B 1 43 ? 12.97012 -7.78081 2.30575 1.000 32.78348 49 ALA B C 1
ATOM 1079 O O . ALA B 1 43 ? 12.40450 -8.55747 1.52784 1.000 37.17581 49 ALA B O 1
ATOM 1081 N N . LEU B 1 44 ? 14.12921 -7.18977 1.99959 1.000 28.35590 50 LEU B N 1
ATOM 1082 C CA . LEU B 1 44 ? 14.75796 -7.41636 0.69991 1.000 24.52657 50 LEU B CA 1
ATOM 1083 C C . LEU B 1 44 ? 15.08895 -8.89254 0.50037 1.000 30.91573 50 LEU B C 1
ATOM 1084 O O . LEU B 1 44 ? 14.95181 -9.43237 -0.60994 1.000 32.42553 50 LEU B O 1
ATOM 1089 N N . LYS B 1 45 ? 15.55143 -9.55519 1.56442 1.000 30.25421 51 LYS B N 1
ATOM 1090 C CA . LYS B 1 45 ? 15.90231 -10.96608 1.47465 1.000 35.51275 51 LYS B CA 1
ATOM 1091 C C . LYS B 1 45 ? 14.67452 -11.82575 1.27050 1.000 35.30536 51 LYS B C 1
ATOM 1092 O O . LYS B 1 45 ? 14.80334 -12.98606 0.86237 1.000 39.18092 51 LYS B O 1
ATOM 1098 N N . HIS B 1 46 ? 13.49276 -11.29510 1.57364 1.000 33.04957 52 HIS B N 1
ATOM 1099 C CA . HIS B 1 46 ? 12.23347 -11.96366 1.29796 1.000 41.37234 52 HIS B CA 1
ATOM 1100 C C . HIS B 1 46 ? 11.55177 -11.38869 0.06149 1.000 36.40670 52 HIS B C 1
ATOM 1101 O O . HIS B 1 46 ? 10.33307 -11.53790 -0.08967 1.000 45.96334 52 HIS B O 1
ATOM 1108 N N . ASN B 1 47 ? 12.31466 -10.72400 -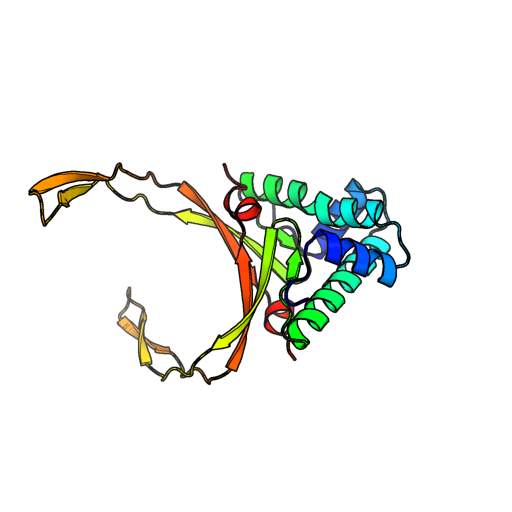0.81068 1.000 36.73243 53 ASN B N 1
ATOM 1109 C CA . ASN B 1 47 ? 11.82191 -10.22116 -2.09742 1.000 43.93346 53 ASN B CA 1
ATOM 1110 C C . ASN B 1 47 ? 10.65937 -9.24792 -1.89834 1.000 51.87450 53 ASN B C 1
ATOM 1111 O O . ASN B 1 47 ? 9.66876 -9.25039 -2.63351 1.000 44.29660 53 ASN B O 1
ATOM 1116 N N . GLN B 1 48 ? 10.80875 -8.39158 -0.89398 1.000 39.94366 54 GLN B N 1
ATOM 1117 C CA . GLN B 1 48 ? 9.80470 -7.42039 -0.48889 1.000 33.35127 54 GLN B CA 1
ATOM 1118 C C . GLN B 1 48 ? 10.41342 -6.03274 -0.65211 1.000 43.67740 54 GLN B C 1
ATOM 1119 O O . GLN B 1 48 ? 11.57834 -5.82944 -0.30316 1.000 48.14110 54 GLN B O 1
ATOM 1125 N N . GLU B 1 49 ? 9.64567 -5.09011 -1.20119 1.000 33.76442 55 GLU B N 1
ATOM 1126 C CA . GLU B 1 49 ? 10.12406 -3.72287 -1.39046 1.000 31.78923 55 GLU B CA 1
ATOM 1127 C C . GLU B 1 49 ? 9.86517 -2.90514 -0.13386 1.000 33.44162 55 GLU B C 1
ATOM 1128 O O . GLU B 1 49 ? 8.95213 -3.21296 0.63671 1.000 39.09709 55 GLU B O 1
ATOM 1134 N N . VAL B 1 50 ? 10.66371 -1.85041 0.07205 1.000 27.94493 56 VAL B N 1
ATOM 1135 C CA . VAL B 1 50 ? 10.51609 -1.02508 1.26720 1.000 27.41637 56 VAL B CA 1
ATOM 1136 C C . VAL B 1 50 ? 10.77918 0.43742 0.91106 1.000 33.49894 56 VAL B C 1
ATOM 1137 O O . VAL B 1 50 ? 11.69736 0.74967 0.14343 1.000 28.37360 56 VAL B O 1
ATOM 1141 N N . ILE B 1 51 ? 9.95233 1.32974 1.45817 1.000 31.70923 57 ILE B N 1
ATOM 1142 C CA . ILE B 1 51 ? 10.11807 2.78143 1.29623 1.000 28.08883 57 ILE B CA 1
ATOM 1143 C C . ILE B 1 51 ? 10.50897 3.35967 2.65472 1.000 29.92066 57 ILE B C 1
ATOM 1144 O O . ILE B 1 51 ? 9.88952 3.02252 3.66627 1.000 30.19577 57 ILE B O 1
ATOM 1149 N N . ILE B 1 52 ? 11.54178 4.20814 2.68838 1.000 27.15286 58 ILE B N 1
ATOM 1150 C CA . ILE B 1 52 ? 11.97229 4.81292 3.94387 1.000 30.31810 58 ILE B CA 1
ATOM 1151 C C . ILE B 1 52 ? 11.89311 6.32174 3.76126 1.000 31.17401 58 ILE B C 1
ATOM 1152 O O . ILE B 1 52 ? 12.01344 6.80884 2.62858 1.000 31.69851 58 ILE B O 1
ATOM 1157 N N . PRO B 1 53 ? 11.66436 7.09626 4.81918 1.000 28.65974 59 PRO B N 1
ATOM 1158 C CA . PRO B 1 53 ? 11.89766 8.53340 4.71467 1.000 26.87566 59 PRO B CA 1
ATOM 1159 C C . PRO B 1 53 ? 13.37684 8.79919 4.53210 1.000 30.14577 59 PRO B C 1
ATOM 1160 O O . PRO B 1 53 ? 14.22913 8.00331 4.97436 1.000 31.60904 59 PRO B O 1
ATOM 1164 N N . PRO B 1 54 ? 13.74678 9.89931 3.87700 1.000 28.84099 60 PRO B N 1
ATOM 1165 C CA . PRO B 1 54 ? 12.89818 10.97939 3.36710 1.000 29.53541 60 PRO B CA 1
ATOM 1166 C C . PRO B 1 54 ? 12.27405 10.72301 2.00036 1.000 35.66221 60 PRO B C 1
ATOM 1167 O O . PRO B 1 54 ? 11.72990 11.64557 1.37313 1.000 37.74462 60 PRO B O 1
ATOM 1171 N N . GLY B 1 55 ? 12.33526 9.49422 1.50672 1.000 32.72970 61 GLY B N 1
ATOM 1172 C CA . GLY B 1 55 ? 11.67728 9.14437 0.25882 1.000 40.19008 61 GLY B CA 1
ATOM 1173 C C . GLY B 1 55 ? 12.57551 8.33211 -0.64512 1.000 31.38220 61 GLY B C 1
ATOM 1174 O O . GLY B 1 55 ? 12.94769 8.78754 -1.72929 1.000 34.28979 61 GLY B O 1
ATOM 1175 N N . ILE B 1 56 ? 12.94261 7.12978 -0.20152 1.000 27.18496 62 ILE B N 1
ATOM 1176 C CA . ILE B 1 56 ? 13.84767 6.25390 -0.94265 1.000 26.75985 62 ILE B CA 1
ATOM 1177 C C . ILE B 1 56 ? 13.22293 4.86875 -0.96206 1.000 30.96554 62 ILE B C 1
ATOM 1178 O O . ILE B 1 56 ? 12.81002 4.36005 0.08698 1.000 30.62575 62 ILE B O 1
ATOM 1183 N N . LYS B 1 57 ? 13.14823 4.27301 -2.14805 1.000 31.32671 63 LYS B N 1
ATOM 1184 C CA . LYS B 1 57 ? 12.57369 2.94521 -2.35843 1.000 29.11799 63 LYS B CA 1
ATOM 1185 C C . LYS B 1 57 ? 13.68199 1.93050 -2.59794 1.000 28.29549 63 LYS B C 1
ATOM 1186 O O . LYS B 1 57 ? 14.55056 2.14680 -3.45373 1.000 30.01855 63 LYS B O 1
ATOM 1192 N N . PHE B 1 58 ? 13.64986 0.84260 -1.83160 1.000 29.97395 64 PHE B N 1
ATOM 1193 C CA . PHE B 1 58 ? 14.57370 -0.27911 -1.94933 1.000 29.16107 64 PHE B CA 1
ATOM 1194 C C . PHE B 1 58 ? 13.84934 -1.39565 -2.68250 1.000 36.31417 64 PHE B C 1
ATOM 1195 O O . PHE B 1 58 ? 12.73623 -1.77022 -2.29224 1.000 30.91703 64 PHE B O 1
ATOM 1203 N N . THR B 1 59 ? 14.47550 -1.93821 -3.72896 1.000 30.12878 65 THR B N 1
ATOM 1204 C CA . THR B 1 59 ? 13.93260 -3.11087 -4.40241 1.000 33.91852 65 THR B CA 1
ATOM 1205 C C . THR B 1 59 ? 15.07212 -4.07324 -4.66900 1.000 33.28207 65 THR B C 1
ATOM 1206 O O . THR B 1 59 ? 16.24942 -3.71346 -4.58007 1.000 37.56317 65 THR B O 1
ATOM 1210 N N . VAL B 1 60 ? 14.70779 -5.30999 -4.98321 1.000 28.17823 66 VAL B N 1
ATOM 1211 C CA . 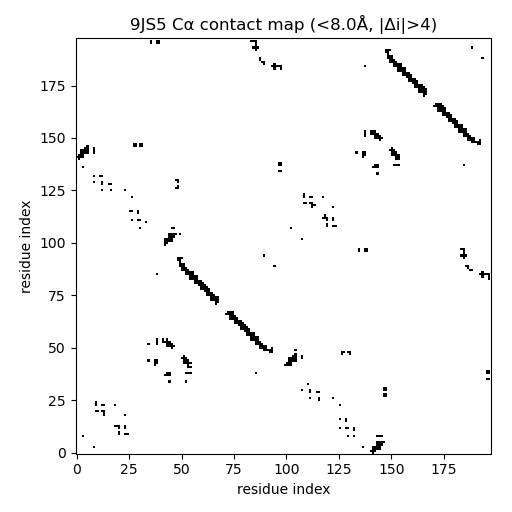VAL B 1 60 ? 15.66286 -6.30435 -5.45159 1.000 31.02494 66 VAL B CA 1
ATOM 1212 C C . VAL B 1 60 ? 15.36458 -6.55770 -6.92255 1.000 34.61983 66 VAL B C 1
ATOM 1213 O O . VAL B 1 60 ? 14.20100 -6.75672 -7.29748 1.000 34.66080 66 VAL B O 1
ATOM 1217 N N . VAL B 1 61 ? 16.39969 -6.53575 -7.75950 1.000 30.35682 67 VAL B N 1
ATOM 1218 C CA . VAL B 1 61 ? 16.20124 -6.78973 -9.17814 1.000 34.65195 67 VAL B CA 1
ATOM 1219 C C . VAL B 1 61 ? 17.12996 -7.90467 -9.59765 1.000 34.41062 67 VAL B C 1
ATOM 1220 O O . VAL B 1 61 ? 18.14900 -8.17201 -8.95684 1.000 34.89176 67 VAL B O 1
ATOM 1224 N N . THR B 1 62 ? 16.78089 -8.53790 -10.70806 1.000 29.20817 68 THR B N 1
ATOM 1225 C CA . THR B 1 62 ? 17.65518 -9.50804 -11.34516 1.000 32.69332 68 THR B CA 1
ATOM 1226 C C . THR B 1 62 ? 18.35795 -8.77979 -12.48605 1.000 42.26013 68 THR B C 1
ATOM 1227 O O . THR B 1 62 ? 17.71074 -8.13989 -13.31998 1.000 37.97873 68 THR B O 1
ATOM 1231 N N . VAL B 1 63 ? 19.67604 -8.84146 -12.49334 1.000 32.94195 69 VAL B N 1
ATOM 1232 C CA . VAL B 1 63 ? 20.49816 -8.15175 -13.47716 1.000 32.57889 69 VAL B CA 1
ATOM 1233 C C . VAL B 1 63 ? 21.03361 -9.20325 -14.43348 1.000 31.20507 69 VAL B C 1
ATOM 1234 O O . VAL B 1 63 ? 21.68343 -10.16634 -14.00297 1.000 35.70839 69 VAL B O 1
ATOM 1238 N N . LYS B 1 64 ? 20.74136 -9.03674 -15.72610 1.000 41.21852 70 LYS B N 1
ATOM 1239 C CA . LYS B 1 64 ? 21.23625 -9.97613 -16.72830 1.000 36.48921 70 LYS B CA 1
ATOM 1240 C C . LYS B 1 64 ? 22.74928 -9.86911 -16.89449 1.000 32.54594 70 LYS B C 1
ATOM 1241 O O . LYS B 1 64 ? 23.36883 -8.81290 -16.68539 1.000 32.52619 70 LYS B O 1
ATOM 1247 N N . ALA B 1 65 ? 23.35094 -10.97721 -17.30900 1.000 36.71150 71 ALA B N 1
ATOM 1248 C CA . ALA B 1 65 ? 24.78632 -10.98139 -17.57039 1.000 40.49570 71 ALA B CA 1
ATOM 1249 C C . ALA B 1 65 ? 25.12916 -10.04223 -18.72241 1.000 40.70706 71 ALA B C 1
ATOM 1250 O O . ALA B 1 65 ? 24.33259 -9.82858 -19.64501 1.000 35.61640 71 ALA B O 1
ATOM 1252 N N . LYS B 1 66 ? 26.33376 -9.48098 -18.66265 1.000 35.09647 72 LYS B N 1
ATOM 1253 C CA . LYS B 1 66 ? 26.83402 -8.64759 -19.74573 1.000 38.62636 72 LYS B CA 1
ATOM 1254 C C . LYS B 1 66 ? 28.28912 -9.00332 -20.00853 1.000 42.59808 72 LYS B C 1
ATOM 1255 O O . LYS B 1 66 ? 29.04615 -9.28110 -19.06724 1.000 41.82184 72 LYS B O 1
ATOM 1261 N N . PRO B 1 67 ? 28.69973 -9.01395 -21.26994 1.000 39.99284 73 PRO B N 1
ATOM 1262 C CA . PRO B 1 67 ? 30.05914 -9.43492 -21.60730 1.000 38.32990 73 PRO B CA 1
ATOM 1263 C C . PRO B 1 67 ? 31.06475 -8.31236 -21.40023 1.000 38.54992 73 PRO B C 1
ATOM 1264 O O . PRO B 1 67 ? 30.72754 -7.12848 -21.38852 1.000 35.58894 73 PRO B O 1
ATOM 1268 N N . ALA B 1 68 ? 32.32513 -8.71137 -21.24980 1.000 46.32637 74 ALA B N 1
ATOM 1269 C CA . ALA B 1 68 ? 33.41388 -7.74909 -21.19500 1.000 50.06274 74 ALA B CA 1
ATOM 1270 C C . ALA B 1 68 ? 33.50872 -6.97216 -22.50405 1.000 48.68706 74 ALA B C 1
ATOM 1271 O O . ALA B 1 68 ? 33.21965 -7.48967 -23.58375 1.000 40.67702 74 ALA B O 1
ATOM 1273 N N . ARG B 1 69 ? 33.92123 -5.71217 -22.40084 1.000 44.70164 75 ARG B N 1
ATOM 1274 C CA . ARG B 1 69 ? 34.09488 -4.84578 -23.56178 1.000 37.60623 75 ARG B CA 1
ATOM 1275 C C . ARG B 1 69 ? 35.27571 -3.92726 -23.29283 1.000 34.87553 75 ARG B C 1
ATOM 1276 O O . ARG B 1 69 ? 35.52932 -3.56883 -22.14138 1.000 44.56911 75 ARG B O 1
ATOM 1284 N N . GLN B 1 70 ? 36.01645 -3.53939 -24.32732 1.000 41.72292 76 GLN B N 1
ATOM 1285 C CA . GLN B 1 70 ? 37.16286 -2.67564 -24.05995 1.000 47.07834 76 GLN B CA 1
ATOM 1286 C C . GLN B 1 70 ? 36.75876 -1.22177 -24.25211 1.000 38.58711 76 GLN B C 1
ATOM 1287 O O . GLN B 1 70 ? 36.19699 -0.84625 -25.28863 1.000 43.51804 76 GLN B O 1
ATOM 1293 N N . GLY B 1 71 ? 36.99807 -0.42167 -23.22157 1.000 41.26202 77 GLY B N 1
ATOM 1294 C CA . GLY B 1 71 ? 36.72802 0.99352 -23.25985 1.000 34.01086 77 GLY B CA 1
ATOM 1295 C C . GLY B 1 71 ? 38.00251 1.78662 -23.42831 1.000 30.68728 77 GLY B C 1
ATOM 1296 O O . GLY B 1 71 ? 39.08096 1.24446 -23.67128 1.000 32.16794 77 GLY B O 1
ATOM 1297 N N . HIS B 1 72 ? 37.85456 3.10397 -23.33258 1.000 33.35825 78 HIS B N 1
ATOM 1298 C CA . HIS B 1 72 ? 38.99480 3.99689 -23.41838 1.000 29.57570 78 HIS B CA 1
ATOM 1299 C C . HIS B 1 72 ? 38.75999 5.20583 -22.53015 1.000 41.04456 78 HIS B C 1
ATOM 1300 O O . HIS B 1 72 ? 37.62008 5.65677 -22.36039 1.000 35.44805 78 HIS B O 1
ATOM 1307 N N . ASN B 1 73 ? 39.84388 5.71913 -21.96237 1.000 30.74754 79 ASN B N 1
ATOM 1308 C CA . ASN B 1 73 ? 39.85097 7.09543 -21.46148 1.000 33.77517 79 ASN B CA 1
ATOM 1309 C C . ASN B 1 73 ? 39.57625 8.01570 -22.64510 1.000 31.50554 79 ASN B C 1
ATOM 1310 O O . ASN B 1 73 ? 40.38724 8.08623 -23.57179 1.000 30.93534 79 ASN B O 1
ATOM 1315 N N . PRO B 1 74 ? 38.44809 8.72982 -22.66816 1.000 28.51092 80 PRO B N 1
ATOM 1316 C CA . PRO B 1 74 ? 38.10256 9.48937 -23.88692 1.000 27.86655 80 PRO B CA 1
ATOM 1317 C C . PRO B 1 74 ? 38.99002 10.70861 -24.11353 1.000 33.41099 80 PRO B C 1
ATOM 1318 O O . PRO B 1 74 ? 39.04944 11.21020 -25.24893 1.000 33.90129 80 PRO B O 1
ATOM 1322 N N . ALA B 1 75 ? 39.66514 11.20111 -23.07294 1.000 34.56167 81 ALA B N 1
ATOM 1323 C CA . ALA B 1 75 ? 40.57739 12.33528 -23.18930 1.000 36.45757 81 ALA B CA 1
ATOM 1324 C C . ALA B 1 75 ? 41.95617 11.93371 -23.67435 1.000 38.50338 81 ALA B C 1
ATOM 1325 O O . ALA B 1 75 ? 42.66145 12.76892 -24.25376 1.000 35.60683 81 ALA B O 1
ATOM 1327 N N . THR B 1 76 ? 42.37466 10.68835 -23.43585 1.000 32.68999 82 THR B N 1
ATOM 1328 C CA . THR B 1 76 ? 43.77160 10.30468 -23.67437 1.000 35.70990 82 THR B CA 1
ATOM 1329 C C . THR B 1 76 ? 43.95873 9.09592 -24.57197 1.000 34.19296 82 THR B C 1
ATOM 1330 O O . THR B 1 76 ? 45.08579 8.86320 -25.02283 1.000 36.86738 82 THR B O 1
ATOM 1334 N N . GLY B 1 77 ? 42.91486 8.31805 -24.83262 1.000 32.10428 83 GLY B N 1
ATOM 1335 C CA . GLY B 1 77 ? 43.07677 7.10321 -25.60310 1.000 31.99858 83 GLY B CA 1
ATOM 1336 C C . GLY B 1 77 ? 43.52155 5.88954 -24.81585 1.000 47.59943 83 GLY B C 1
ATOM 1337 O O . GLY B 1 77 ? 43.69860 4.82024 -25.41216 1.000 37.47107 83 GLY B O 1
ATOM 1338 N N . GLU B 1 78 ? 43.73144 6.01771 -23.50955 1.000 31.52143 84 GLU B N 1
ATOM 1339 C CA . GLU B 1 78 ? 44.12397 4.86846 -22.70902 1.000 31.26661 84 GLU B CA 1
ATOM 1340 C C . GLU B 1 78 ? 43.07675 3.76929 -22.81053 1.000 33.76167 84 GLU B C 1
ATOM 1341 O O . GLU B 1 78 ? 41.89160 4.02542 -22.55749 1.000 32.04490 84 GLU B O 1
ATOM 1347 N N . PRO B 1 79 ? 43.46276 2.54858 -23.17716 1.000 33.27890 85 PRO B N 1
ATOM 1348 C CA . PRO B 1 79 ? 42.52052 1.41774 -23.11414 1.000 37.70654 85 PRO B CA 1
ATOM 1349 C C . PRO B 1 79 ? 42.15211 1.06429 -21.67627 1.000 41.63349 85 PRO B C 1
ATOM 1350 O O . PRO B 1 79 ? 43.01293 0.97135 -20.80172 1.000 36.93235 85 PRO B O 1
ATOM 1354 N N . ILE B 1 80 ? 40.85440 0.87421 -21.43105 1.000 31.13194 86 ILE B N 1
ATOM 1355 C CA . ILE B 1 80 ? 40.35045 0.50666 -20.11637 1.000 29.15751 86 ILE B CA 1
ATOM 1356 C C . ILE B 1 80 ? 39.39519 -0.66720 -20.29743 1.000 35.06386 86 ILE B C 1
ATOM 1357 O O . ILE B 1 80 ? 38.36253 -0.53862 -20.96403 1.000 39.03264 86 ILE B O 1
ATOM 1362 N N . GLN B 1 81 ? 39.75851 -1.80929 -19.73581 1.000 37.34256 87 GLN B N 1
ATOM 1363 C CA . GLN B 1 81 ? 38.91083 -2.99091 -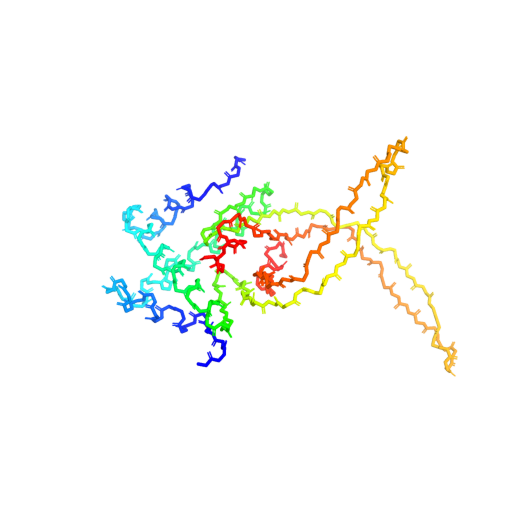19.78002 1.000 46.49871 87 GLN B CA 1
ATOM 1364 C C . GLN B 1 81 ? 37.67750 -2.78892 -18.90972 1.000 47.59669 87 GLN B C 1
ATOM 1365 O O . GLN B 1 81 ? 37.77552 -2.34729 -17.75963 1.000 43.00751 87 GLN B O 1
ATOM 1371 N N . ILE B 1 82 ? 36.51166 -3.11689 -19.45073 1.000 37.45819 88 ILE B N 1
ATOM 1372 C CA . ILE B 1 82 ? 35.29227 -3.17132 -18.65549 1.000 45.79616 88 ILE B CA 1
ATOM 1373 C C . ILE B 1 82 ? 34.94937 -4.64103 -18.50226 1.000 48.86110 88 ILE B C 1
ATOM 1374 O O . ILE B 1 82 ? 34.56498 -5.29507 -19.47763 1.000 38.08690 88 ILE B O 1
ATOM 1379 N N . LYS B 1 83 ? 35.11221 -5.16908 -17.28991 1.000 40.21031 89 LYS B N 1
ATOM 1380 C CA . LYS B 1 83 ? 35.00698 -6.60387 -17.07315 1.000 42.27734 89 LYS B CA 1
ATOM 1381 C C . LYS B 1 83 ? 33.58609 -7.08887 -17.31644 1.000 41.20091 89 LYS B C 1
ATOM 1382 O O . LYS B 1 83 ? 32.61582 -6.32481 -17.26995 1.000 35.85862 89 LYS B O 1
ATOM 1388 N N . ALA B 1 84 ? 33.47321 -8.38438 -17.59218 1.000 36.15986 90 ALA B N 1
ATOM 1389 C CA . ALA B 1 84 ? 32.15695 -8.97970 -17.75378 1.000 40.25930 90 ALA B CA 1
ATOM 1390 C C . ALA B 1 84 ? 31.39239 -8.90934 -16.44054 1.000 33.35027 90 ALA B C 1
ATOM 1391 O O . ALA B 1 84 ? 31.97972 -8.88517 -15.35337 1.000 38.94968 90 ALA B O 1
ATOM 1393 N N . LYS B 1 85 ? 30.06921 -8.86407 -16.55043 1.000 37.92406 91 LYS B N 1
ATOM 1394 C CA . LYS B 1 85 ? 29.22009 -8.77792 -15.37497 1.000 48.84765 91 LYS B CA 1
ATOM 1395 C C . LYS B 1 85 ? 28.33831 -10.01767 -15.31306 1.000 33.50323 91 LYS B C 1
ATOM 1396 O O . LYS B 1 85 ? 27.56777 -10.28312 -16.25113 1.000 34.12560 91 LYS B O 1
ATOM 1402 N N . PRO B 1 86 ? 28.43902 -10.80627 -14.24918 1.000 35.52863 92 PRO B N 1
ATOM 1403 C CA . PRO B 1 86 ? 27.62338 -12.01586 -14.13825 1.000 40.21242 92 PRO B CA 1
ATOM 1404 C C . PRO B 1 86 ? 26.15799 -11.67819 -13.91822 1.000 36.94410 92 PRO B C 1
ATOM 1405 O O . PRO B 1 86 ? 25.80172 -10.62669 -13.38336 1.000 34.58877 92 PRO B O 1
ATOM 1409 N N . GLU B 1 87 ? 25.30117 -12.60798 -14.32852 1.000 30.72901 93 GLU B N 1
ATOM 1410 C CA . GLU B 1 87 ? 23.90899 -12.52642 -13.92619 1.000 33.98928 93 GLU B CA 1
ATOM 1411 C C . GLU B 1 87 ? 23.85162 -12.55307 -12.40484 1.000 34.08414 93 GLU B C 1
ATOM 1412 O O . GLU B 1 87 ? 24.54014 -13.35936 -11.77415 1.000 33.11637 93 GLU B O 1
ATOM 1418 N N . HIS B 1 88 ? 23.05633 -11.66524 -11.80459 1.000 32.04945 94 HIS B N 1
ATOM 1419 C CA . HIS B 1 88 ? 23.01999 -11.61799 -10.34522 1.000 30.36754 94 HIS B CA 1
ATOM 1420 C C . HIS B 1 88 ? 21.78918 -10.86311 -9.85637 1.000 31.38968 94 HIS B C 1
ATOM 1421 O O . HIS B 1 88 ? 21.07823 -10.21033 -10.62090 1.000 34.89582 94 HIS B O 1
ATOM 1428 N N . LYS B 1 89 ? 21.52288 -11.02135 -8.56540 1.000 29.67181 95 LYS B N 1
ATOM 1429 C CA . LYS B 1 89 ? 20.50127 -10.25628 -7.86367 1.000 30.78547 95 LYS B CA 1
ATOM 1430 C C . LYS B 1 89 ? 21.16518 -9.03915 -7.24120 1.000 34.64840 95 LYS B C 1
ATOM 1431 O O . LYS B 1 89 ? 22.27155 -9.12872 -6.69964 1.000 36.07191 95 LYS B O 1
ATOM 1437 N N . ALA B 1 90 ? 20.48761 -7.89962 -7.30929 1.000 29.85266 96 ALA B N 1
ATOM 1438 C CA . ALA B 1 90 ? 21.07347 -6.67054 -6.79357 1.000 27.23408 96 ALA B CA 1
ATOM 1439 C C . ALA B 1 90 ? 20.04187 -5.91060 -5.98162 1.000 32.82270 96 ALA B C 1
ATOM 1440 O O . ALA B 1 90 ? 18.83663 -5.99939 -6.23830 1.000 35.08876 96 ALA B O 1
ATOM 1442 N N . VAL B 1 91 ? 20.53596 -5.17345 -4.99617 1.000 28.56889 97 VAL B N 1
ATOM 1443 C CA . VAL B 1 91 ? 19.72868 -4.18653 -4.29167 1.000 38.53815 97 VAL B CA 1
ATOM 1444 C C . VAL B 1 91 ? 19.79372 -2.89468 -5.08755 1.000 42.37706 97 VAL B C 1
ATOM 1445 O O . VAL B 1 91 ? 20.88080 -2.43082 -5.47104 1.000 29.16867 97 VAL B O 1
ATOM 1449 N N . LYS B 1 92 ? 18.63270 -2.31749 -5.35220 1.000 30.53573 98 LYS B N 1
ATOM 1450 C CA . LYS B 1 92 ? 18.53327 -1.09365 -6.12030 1.000 29.87381 98 LYS B CA 1
ATOM 1451 C C . LYS B 1 92 ? 17.80388 -0.07407 -5.26674 1.000 33.78417 98 LYS B C 1
ATOM 1452 O O . LYS B 1 92 ? 16.76089 -0.39752 -4.69807 1.000 30.25189 98 LYS B O 1
ATOM 1458 N N . ILE B 1 93 ? 18.34910 1.14295 -5.14990 1.000 27.95958 99 ILE B N 1
ATOM 1459 C CA . ILE B 1 93 ? 17.63428 2.21401 -4.46265 1.000 27.40578 99 ILE B CA 1
ATOM 1460 C C . ILE B 1 93 ? 17.23283 3.26034 -5.48556 1.000 29.46567 99 ILE B C 1
ATOM 1461 O O . ILE B 1 93 ? 17.92652 3.46800 -6.48790 1.000 33.31960 99 ILE B O 1
ATOM 1466 N N . ARG B 1 94 ? 16.09469 3.90339 -5.23990 1.000 29.13534 100 ARG B N 1
ATOM 1467 C CA . ARG B 1 94 ? 15.56441 4.92255 -6.12899 1.000 31.23700 100 ARG B CA 1
ATOM 1468 C C . ARG B 1 94 ? 15.09938 6.10203 -5.29585 1.000 28.38154 100 ARG B C 1
ATOM 1469 O O . ARG B 1 94 ? 14.31289 5.92429 -4.36549 1.000 32.02912 100 ARG B O 1
ATOM 1477 N N . ALA B 1 95 ? 15.55163 7.29851 -5.66205 1.000 33.17141 101 ALA B N 1
ATOM 1478 C CA . ALA B 1 95 ? 15.06796 8.53920 -5.06147 1.000 29.81129 101 ALA B CA 1
ATOM 1479 C C . ALA B 1 95 ? 13.63641 8.83689 -5.50125 1.000 28.91723 101 ALA B C 1
ATOM 1480 O O . ALA B 1 95 ? 13.36488 8.96386 -6.69913 1.000 32.03259 101 ALA B O 1
ATOM 1482 N N . LEU B 1 96 ? 12.72651 8.96801 -4.53930 1.000 28.03113 102 LEU B N 1
ATOM 1483 C CA . LEU B 1 96 ? 11.37561 9.36748 -4.86470 1.000 28.93318 102 LEU B CA 1
ATOM 1484 C C . LEU B 1 96 ? 11.32371 10.89277 -4.92512 1.000 29.71366 102 LEU B C 1
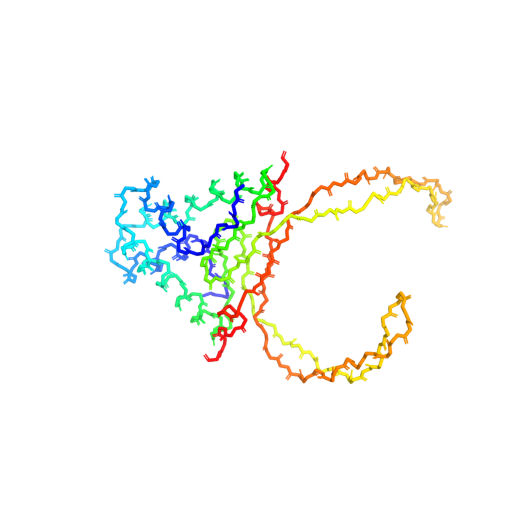ATOM 1485 O O . LEU B 1 96 ? 12.29420 11.58202 -4.59698 1.000 35.02113 102 LEU B O 1
ATOM 1490 N N . LYS B 1 97 ? 10.17089 11.42360 -5.31943 1.000 32.48449 103 LYS B N 1
ATOM 1491 C CA . LYS B 1 97 ? 10.09784 12.86442 -5.55357 1.000 35.26814 103 LYS B CA 1
ATOM 1492 C C . LYS B 1 97 ? 10.49524 13.70351 -4.33988 1.000 34.55396 103 LYS B C 1
ATOM 1493 O O . LYS B 1 97 ? 11.13023 14.75439 -4.54143 1.000 37.01782 103 LYS B O 1
ATOM 1499 N N . PRO B 1 98 ? 10.16877 13.33630 -3.09104 1.000 36.80971 104 PRO B N 1
ATOM 1500 C CA . PRO B 1 98 ? 10.59381 14.18779 -1.96616 1.000 36.87697 104 PRO B CA 1
ATOM 1501 C C . PRO B 1 98 ? 12.09659 14.34503 -1.87835 1.000 46.55521 104 PRO B C 1
ATOM 1502 O O . PRO B 1 98 ? 12.57734 15.37048 -1.37380 1.000 37.12553 104 PRO B O 1
ATOM 1506 N N . VAL B 1 99 ? 12.85770 13.34850 -2.34168 1.000 33.68407 105 VAL B N 1
ATOM 1507 C CA . VAL B 1 99 ? 14.31034 13.47554 -2.35723 1.000 31.66940 105 VAL B CA 1
ATOM 1508 C C . VAL B 1 99 ? 14.76849 14.28115 -3.56397 1.000 30.55569 105 VAL B C 1
ATOM 1509 O O . VAL B 1 99 ? 15.57506 15.21401 -3.44138 1.000 36.84103 105 VAL B O 1
ATOM 1513 N N . HIS B 1 100 ? 14.25397 13.93894 -4.74435 1.000 32.67107 106 HIS B N 1
ATOM 1514 C CA . HIS B 1 100 ? 14.58523 14.66563 -5.96311 1.000 33.73322 106 HIS B CA 1
ATOM 1515 C C . HIS B 1 100 ? 14.36435 16.170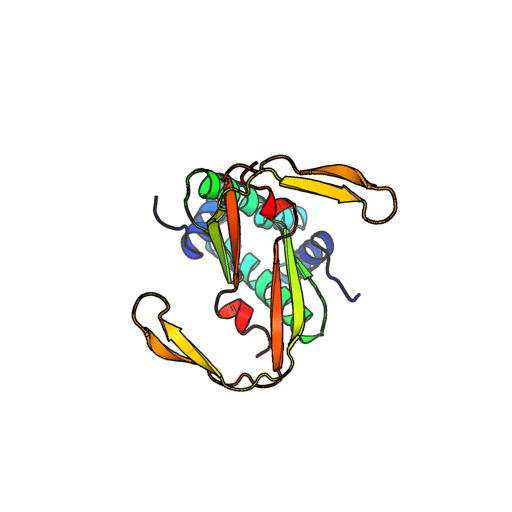45 -5.81552 1.000 43.43387 106 HIS B C 1
ATOM 1516 O O . HIS B 1 100 ? 15.13193 16.96566 -6.36878 1.000 41.36163 106 HIS B O 1
ATOM 1523 N N . ASP B 1 101 ? 13.34498 16.57908 -5.05826 1.000 37.85211 107 ASP B N 1
ATOM 1524 C CA . ASP B 1 101 ? 12.93308 17.97448 -4.97823 1.000 40.23916 107 ASP B CA 1
ATOM 1525 C C . ASP B 1 101 ? 13.55157 18.74861 -3.81972 1.000 42.46285 107 ASP B C 1
ATOM 1526 O O . ASP B 1 101 ? 13.10898 19.86821 -3.54516 1.000 45.32675 107 ASP B O 1
ATOM 1531 N N . MET B 1 102 ? 14.54959 18.20139 -3.12494 1.000 40.44669 108 MET B N 1
ATOM 1532 C CA . MET B 1 102 ? 15.05538 18.90810 -1.94916 1.000 53.26879 108 MET B CA 1
ATOM 1533 C C . MET B 1 102 ? 15.65217 20.27174 -2.28811 1.000 61.84915 108 MET B C 1
ATOM 1534 O O . MET B 1 102 ? 15.66454 21.17141 -1.43668 1.000 57.68508 108 MET B O 1
ATOM 1539 N N . LEU B 1 103 ? 16.13080 20.46164 -3.51777 1.000 41.87023 109 LEU B N 1
ATOM 1540 C CA . LEU B 1 103 ? 16.75519 21.73155 -3.86201 1.000 48.75666 109 LEU B CA 1
ATOM 1541 C C . LEU B 1 103 ? 15.77889 22.79324 -4.35482 1.000 62.14081 109 LEU B C 1
ATOM 1542 O O . LEU B 1 103 ? 16.12193 23.98108 -4.32878 1.000 64.62028 109 LEU B O 1
ATOM 1547 N N . ASN B 1 104 ? 14.57883 22.41251 -4.78355 1.000 63.24424 110 ASN B N 1
ATOM 1548 C CA . ASN B 1 104 ? 13.57398 23.39864 -5.18600 1.000 77.56286 110 ASN B CA 1
ATOM 1549 C C . ASN B 1 104 ? 13.23715 24.35179 -4.03845 1.000 71.66253 110 ASN B C 1
ATOM 1550 O O . ASN B 1 104 ? 13.22266 25.56991 -4.21101 1.000 83.08783 110 ASN B O 1
#

Secondary structure (DSSP, 8-state):
--EE-HHHHHHHHHHHHT--HHHHHHHHHHHHHHHHHHHHTT--EEETTTEEEEEEEEPPB--EEEE-TTT--EEEE--B--EEEEEEEE-HHHHTTT-/---B-HHHHHHHHHHHHT--HHHHHHHHHHHHHHHHHHHHTT-EEEETTTEEEEEEEE--B--EEEE-TTT--EEEE--B--EEEEEEEE-HHHHTTT-

Nearest PDB structures (foldseek):
  6lmj-assembly1_B  TM=8.161E-01  e=2.668E-16  African swine fever virus
  4qju-assembly1_B  TM=7.160E-01  e=9.992E-06  Staphylococcus aureus subsp. aureus Mu50
  3rhi-assembly1_B  TM=7.434E-01  e=1.214E-04  Bacillus anthracis str. Sterne
  3rhi-assembly2_D  TM=8.164E-01  e=3.974E-04  Bacillus anthracis str. Sterne
  4dky-assembly2_B  TM=6.787E-01  e=1.071E-04  Mycobacterium tuberculosis H37Ra